Protein AF-A0A9P6LVS7-F1 (afdb_monomer_lite)

Foldseek 3Di:
DDDDDDDDDDDDDDDDDDPDDPDDDDDPDDPDPDDPDPPPPVPDPPPVQQQWFAQCVDDVVLVGQRQFIWGDPDPPDDTHTDGGAPLSHDDGPDSDRDDADQQWDSAFAKFAQLLGDVVNVGDNQFIWGHHGGSGGTHTQGGLDPDVPDPDNLPDGCDRPDSDSDPPPPPLDLPPQQWDPDAQDKDAQCSGPVVNSRDNQFIWHHHDPGDHTGTDDGHPDRPVSVVVVVVVVPD

pLDDT: mean 77.0, std 17.16, range [43.34, 96.81]

Structure (mmCIF, N/CA/C/O backbone):
data_AF-A0A9P6LVS7-F1
#
_entry.id   AF-A0A9P6LVS7-F1
#
loop_
_atom_site.group_PDB
_atom_site.id
_atom_site.type_symbol
_atom_site.label_atom_id
_atom_site.label_alt_id
_atom_site.label_comp_id
_atom_site.label_asym_id
_atom_site.label_entity_id
_atom_site.label_seq_id
_atom_site.pdbx_PDB_ins_code
_atom_site.Cartn_x
_atom_site.Cartn_y
_atom_site.Cartn_z
_atom_site.occupancy
_atom_site.B_iso_or_equiv
_atom_site.auth_seq_id
_atom_site.auth_comp_id
_atom_site.auth_asym_id
_atom_site.auth_atom_id
_atom_site.pdbx_PDB_model_num
ATOM 1 N N . MET A 1 1 ? -26.587 -15.517 58.028 1.00 47.53 1 MET A N 1
ATOM 2 C CA . MET A 1 1 ? -27.033 -16.828 57.509 1.00 47.53 1 MET A CA 1
ATOM 3 C C . MET A 1 1 ? -26.238 -17.103 56.241 1.00 47.53 1 MET A C 1
ATOM 5 O O . MET A 1 1 ? -26.403 -16.372 55.278 1.00 47.53 1 MET A O 1
ATOM 9 N N . LYS A 1 2 ? -25.270 -18.028 56.298 1.00 43.97 2 LYS A N 1
ATOM 10 C CA . LYS A 1 2 ? -24.378 -18.367 55.176 1.00 43.97 2 LYS A CA 1
ATOM 11 C C . LYS A 1 2 ? -25.082 -19.382 54.273 1.00 43.97 2 LYS A C 1
ATOM 13 O O . LYS A 1 2 ? -25.450 -20.447 54.759 1.00 43.97 2 LYS A O 1
ATOM 18 N N . GLN A 1 3 ? -25.258 -19.057 52.997 1.00 50.62 3 GLN A N 1
ATOM 19 C CA . GLN A 1 3 ? -25.630 -20.026 51.963 1.00 50.62 3 GLN A CA 1
ATOM 20 C C . GLN A 1 3 ? -24.351 -20.540 51.279 1.00 50.62 3 GLN A C 1
ATOM 22 O O . GLN A 1 3 ? -23.499 -19.718 50.941 1.00 50.62 3 GLN A O 1
ATOM 27 N N . PRO A 1 4 ? -24.181 -21.860 51.093 1.00 69.06 4 PRO A N 1
ATOM 28 C CA . PRO A 1 4 ? -23.170 -22.425 50.206 1.00 69.06 4 PRO A CA 1
ATOM 29 C C . PRO A 1 4 ? -23.795 -22.819 48.851 1.00 69.06 4 PRO A C 1
ATOM 31 O O . PRO A 1 4 ? -24.966 -22.533 48.627 1.00 69.06 4 PRO A O 1
ATOM 34 N N . VAL A 1 5 ? -23.012 -23.539 48.032 1.00 51.75 5 VAL A N 1
ATOM 35 C CA . VAL A 1 5 ? -23.276 -24.192 46.724 1.00 51.75 5 VAL A CA 1
ATOM 36 C C . VAL A 1 5 ? -23.202 -23.308 45.463 1.00 51.75 5 VAL A C 1
ATOM 38 O O . VAL A 1 5 ? -23.725 -22.206 45.453 1.00 51.75 5 VAL A O 1
ATOM 41 N N . LYS A 1 6 ? -22.574 -23.720 44.346 1.00 48.22 6 LYS A N 1
ATOM 42 C CA . LYS A 1 6 ? -22.167 -25.050 43.834 1.00 48.22 6 LYS A CA 1
ATOM 43 C C . LYS A 1 6 ? -20.977 -24.905 42.867 1.00 48.22 6 LYS A C 1
ATOM 45 O O . LYS A 1 6 ? -21.025 -24.050 41.988 1.00 48.22 6 LYS A O 1
ATOM 50 N N . ASP A 1 7 ? -20.001 -25.804 42.972 1.00 59.22 7 ASP A N 1
ATOM 51 C CA . ASP A 1 7 ? -19.001 -26.066 41.93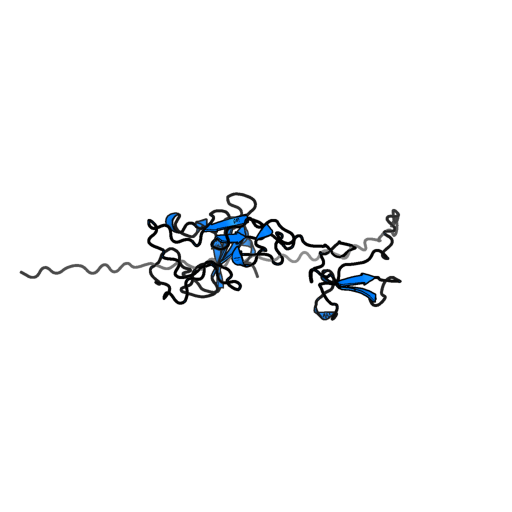3 1.00 59.22 7 ASP A CA 1
ATOM 52 C C . ASP A 1 7 ? -19.646 -26.790 40.741 1.00 59.22 7 ASP A C 1
ATOM 54 O O . ASP A 1 7 ? -20.346 -27.790 40.916 1.00 59.22 7 ASP A O 1
ATOM 58 N N . HIS A 1 8 ? -19.398 -26.299 39.526 1.00 54.53 8 HIS A N 1
ATOM 59 C CA . HIS A 1 8 ? -19.732 -26.980 38.274 1.00 54.53 8 HIS A CA 1
ATOM 60 C C . HIS A 1 8 ? -18.434 -27.422 37.591 1.00 54.53 8 HIS A C 1
ATOM 62 O O . HIS A 1 8 ? -17.801 -26.666 36.857 1.00 54.53 8 HIS A O 1
ATOM 68 N N . ALA A 1 9 ? -18.041 -28.670 37.846 1.00 54.94 9 ALA A N 1
ATOM 69 C CA . ALA A 1 9 ? -17.055 -29.379 37.044 1.00 54.94 9 ALA A CA 1
ATOM 70 C C . ALA A 1 9 ? -17.724 -29.825 35.737 1.00 54.94 9 ALA A C 1
ATOM 72 O O . ALA A 1 9 ? -18.675 -30.606 35.765 1.00 54.94 9 ALA A O 1
ATOM 73 N N . THR A 1 10 ? -17.236 -29.336 34.598 1.00 60.38 10 THR A N 1
ATOM 74 C CA . THR A 1 10 ? -17.645 -29.848 33.284 1.0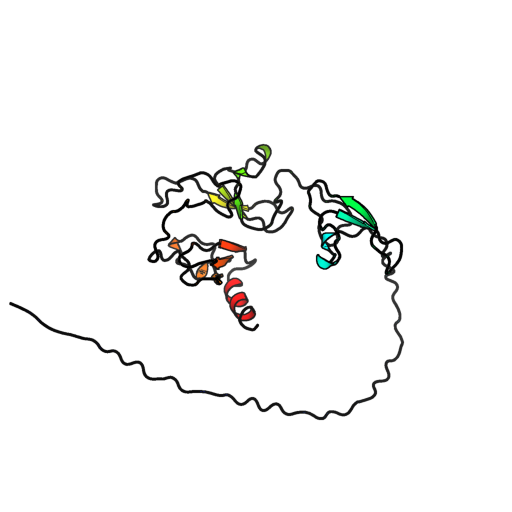0 60.38 10 THR A CA 1
ATOM 75 C C . THR A 1 10 ? -16.487 -30.645 32.704 1.00 60.38 10 THR A C 1
ATOM 77 O O . THR A 1 10 ? -15.453 -30.085 32.348 1.00 60.38 10 THR A O 1
ATOM 80 N N . LEU A 1 11 ? -16.674 -31.967 32.659 1.00 56.84 11 LEU A N 1
ATOM 81 C CA . LEU A 1 11 ? -15.891 -32.890 31.847 1.00 56.84 11 LEU A CA 1
ATOM 82 C C . LEU A 1 11 ? -16.073 -32.535 30.367 1.00 56.84 11 LEU A C 1
ATOM 84 O O . LEU A 1 11 ? -17.211 -32.440 29.912 1.00 56.84 11 LEU A O 1
ATOM 88 N N . TYR A 1 12 ? -14.983 -32.461 29.607 1.00 54.03 12 TYR A N 1
ATOM 89 C CA . TYR A 1 12 ? -15.035 -32.751 28.177 1.00 54.03 12 TYR A CA 1
ATOM 90 C C . TYR A 1 12 ? -14.122 -33.929 27.867 1.00 54.03 12 TYR A C 1
ATOM 92 O O . TYR A 1 12 ? -12.914 -33.900 28.096 1.00 54.03 12 TYR A O 1
ATOM 100 N N . ALA A 1 13 ? -14.793 -34.991 27.429 1.00 46.78 13 ALA A N 1
ATOM 101 C CA . ALA A 1 13 ? -14.244 -36.233 26.936 1.00 46.78 13 ALA A CA 1
ATOM 102 C C . ALA A 1 13 ? -13.545 -36.025 25.587 1.00 46.78 13 ALA A C 1
ATOM 104 O O . ALA A 1 13 ? -13.847 -35.088 24.846 1.00 46.78 13 ALA A O 1
ATOM 105 N N . GLY A 1 14 ? -12.601 -36.925 25.320 1.00 50.66 14 GLY A N 1
ATOM 106 C CA . GLY A 1 14 ? -11.745 -36.926 24.149 1.00 50.66 14 GLY A CA 1
ATOM 107 C C . GLY A 1 14 ? -12.477 -37.032 22.817 1.00 50.66 14 GLY A C 1
ATOM 108 O O . GLY A 1 14 ? -13.615 -37.487 22.716 1.00 50.66 14 GLY A O 1
ATOM 109 N N . VAL A 1 15 ? -11.744 -36.637 21.785 1.00 52.53 15 VAL A N 1
ATOM 110 C CA . VAL A 1 15 ? -12.013 -37.011 20.404 1.00 52.53 15 VAL A CA 1
ATOM 111 C C . VAL A 1 15 ? -10.809 -37.796 19.915 1.00 52.53 15 VAL A C 1
ATOM 113 O O . VAL A 1 15 ? -9.666 -37.351 20.016 1.00 52.53 15 VAL A O 1
ATOM 116 N N . GLU A 1 16 ? -11.110 -39.019 19.507 1.00 48.66 16 GLU A N 1
ATOM 117 C CA . GLU A 1 16 ? -10.185 -40.044 19.065 1.00 48.66 16 GLU A CA 1
ATOM 118 C C . GLU A 1 16 ? -9.620 -39.731 17.677 1.00 48.66 16 GLU A C 1
ATOM 120 O O . GLU A 1 16 ? -10.281 -39.150 16.812 1.00 48.66 16 GLU A O 1
ATOM 125 N N . ASP A 1 17 ? -8.376 -40.171 17.509 1.00 51.78 17 ASP A N 1
ATOM 126 C CA . ASP A 1 17 ? -7.646 -40.362 16.265 1.00 51.78 17 ASP A CA 1
ATOM 127 C C . ASP A 1 17 ? -8.511 -40.942 15.134 1.00 51.78 17 ASP A C 1
ATOM 129 O O . ASP A 1 17 ? -8.998 -42.071 15.206 1.00 51.78 17 ASP A O 1
ATOM 133 N N . LEU A 1 18 ? -8.584 -40.219 14.017 1.00 53.94 18 LEU A N 1
ATOM 134 C CA . LEU A 1 18 ? -8.891 -40.795 12.709 1.00 53.94 18 LEU A CA 1
ATOM 135 C C . LEU A 1 18 ? -7.707 -40.546 11.775 1.00 53.94 18 LEU A C 1
ATOM 137 O O . LEU A 1 18 ? -7.709 -39.661 10.919 1.00 53.94 18 LEU A O 1
ATOM 141 N N . ALA A 1 19 ? -6.683 -41.380 11.953 1.00 48.81 19 ALA A N 1
ATOM 142 C CA . ALA A 1 19 ? -5.614 -41.598 10.992 1.00 48.81 19 ALA A CA 1
ATOM 143 C C . ALA A 1 19 ? -6.191 -42.246 9.718 1.00 48.81 19 ALA A C 1
ATOM 145 O O . ALA A 1 19 ? -6.262 -43.471 9.584 1.00 48.81 19 ALA A O 1
ATOM 146 N N . SER A 1 20 ? -6.623 -41.411 8.772 1.00 55.62 20 SER A N 1
ATOM 147 C CA . SER A 1 20 ? -7.039 -41.853 7.442 1.00 55.62 20 SER A CA 1
ATOM 148 C C . SER A 1 20 ? -5.806 -42.203 6.604 1.00 55.62 20 SER A C 1
ATOM 150 O O . SER A 1 20 ? -5.103 -41.340 6.079 1.00 55.62 20 SER A O 1
ATOM 152 N N . HIS A 1 21 ? -5.531 -43.504 6.510 1.00 48.56 21 HIS A N 1
ATOM 153 C CA . HIS A 1 21 ? -4.549 -44.094 5.607 1.00 48.56 21 HIS A CA 1
ATOM 154 C C . HIS A 1 21 ? -4.987 -43.909 4.144 1.00 48.56 21 HIS A C 1
ATOM 156 O O . HIS A 1 21 ? -5.682 -44.759 3.581 1.00 48.56 21 HIS A O 1
ATOM 162 N N . HIS A 1 22 ? -4.522 -42.847 3.485 1.00 50.44 22 HIS A N 1
ATOM 163 C CA . HIS A 1 22 ? -4.523 -42.803 2.024 1.00 50.44 22 HIS A CA 1
ATOM 164 C C . HIS A 1 22 ? -3.357 -43.633 1.481 1.00 50.44 22 HIS A C 1
ATOM 166 O O . HIS A 1 22 ? -2.201 -43.222 1.415 1.00 50.44 22 HIS A O 1
ATOM 172 N N . ARG A 1 23 ? -3.711 -44.863 1.113 1.00 50.19 23 ARG A N 1
ATOM 173 C CA . ARG A 1 23 ? -2.905 -45.841 0.389 1.00 50.19 23 ARG A CA 1
ATOM 174 C C . ARG A 1 23 ? -2.583 -45.285 -1.006 1.00 50.19 23 ARG A C 1
ATOM 176 O O . ARG A 1 23 ? -3.403 -45.382 -1.913 1.00 50.19 23 ARG A O 1
ATOM 183 N N . PHE A 1 24 ? -1.401 -44.693 -1.165 1.00 45.00 24 PHE A N 1
ATOM 184 C CA . PHE A 1 24 ? -0.851 -44.298 -2.464 1.00 45.00 24 PHE A CA 1
ATOM 185 C C . PHE A 1 24 ? -0.546 -45.568 -3.275 1.00 45.00 24 PHE A C 1
ATOM 187 O O . PHE A 1 24 ? 0.422 -46.281 -3.000 1.00 45.00 24 PHE A O 1
ATOM 194 N N . GLN A 1 25 ? -1.409 -45.893 -4.238 1.00 62.28 25 GLN A N 1
ATOM 195 C CA . GLN A 1 25 ? -1.113 -46.904 -5.248 1.00 62.28 25 GLN A CA 1
ATOM 196 C C . GLN A 1 25 ? -0.091 -46.303 -6.215 1.00 62.28 25 GLN A C 1
ATOM 198 O O . GLN A 1 25 ? -0.376 -45.323 -6.900 1.00 62.28 25 GLN A O 1
ATOM 203 N N . ARG A 1 26 ? 1.119 -46.869 -6.236 1.00 47.03 26 ARG A N 1
ATOM 204 C CA . ARG A 1 26 ? 2.096 -46.600 -7.291 1.00 47.03 26 ARG A CA 1
ATOM 205 C C . ARG A 1 26 ? 1.599 -47.320 -8.537 1.00 47.03 26 ARG A C 1
ATOM 207 O O . ARG A 1 26 ? 1.611 -48.546 -8.582 1.00 47.03 26 ARG A O 1
ATOM 214 N N . HIS A 1 27 ? 1.110 -46.562 -9.508 1.00 51.72 27 HIS A N 1
ATOM 215 C CA . HIS A 1 27 ? 0.992 -47.061 -10.867 1.00 51.72 27 HIS A CA 1
ATOM 216 C C . HIS A 1 27 ? 2.385 -46.996 -11.491 1.00 51.72 27 HIS A C 1
ATOM 218 O O . HIS A 1 27 ? 2.847 -45.925 -11.876 1.00 51.72 27 HIS A O 1
ATOM 224 N N . ASP A 1 28 ? 3.053 -48.147 -11.556 1.00 55.44 28 ASP A N 1
ATOM 225 C CA . ASP A 1 28 ? 4.180 -48.380 -12.456 1.00 55.44 28 ASP A CA 1
ATOM 226 C C . ASP A 1 28 ? 3.645 -48.347 -13.900 1.00 55.44 28 ASP A C 1
ATOM 228 O O . ASP A 1 28 ? 3.280 -49.366 -14.487 1.00 55.44 28 ASP A O 1
ATOM 232 N N . GLY A 1 29 ? 3.498 -47.133 -14.433 1.00 45.97 29 GLY A N 1
ATOM 233 C CA . GLY A 1 29 ? 3.182 -46.856 -15.829 1.00 45.97 29 GLY A CA 1
ATOM 234 C C . GLY A 1 29 ? 4.471 -46.740 -16.635 1.00 45.97 29 GLY A C 1
ATOM 235 O O . GLY A 1 29 ? 5.334 -45.923 -16.328 1.00 45.97 29 GLY A O 1
ATOM 236 N N . GLN A 1 30 ? 4.599 -47.602 -17.639 1.00 51.47 30 GLN A N 1
ATOM 237 C CA . GLN A 1 30 ? 5.708 -47.682 -18.588 1.00 51.47 30 GLN A CA 1
ATOM 238 C C . GLN A 1 30 ? 6.100 -46.320 -19.199 1.00 51.47 30 GLN A C 1
ATOM 240 O O . GLN A 1 30 ? 5.225 -45.498 -19.463 1.00 51.47 30 GLN A O 1
ATOM 245 N N . PRO A 1 31 ? 7.387 -46.114 -19.542 1.00 49.47 31 PRO A N 1
ATOM 246 C CA . PRO A 1 31 ? 7.803 -44.989 -20.366 1.00 49.47 31 PRO A CA 1
ATOM 247 C C . PRO A 1 31 ? 7.339 -45.227 -21.810 1.00 49.47 31 PRO A C 1
ATOM 249 O O . PRO A 1 31 ? 8.029 -45.875 -22.603 1.00 49.47 31 PRO A O 1
ATOM 252 N N . GLU A 1 32 ? 6.154 -44.728 -22.163 1.00 52.12 32 GLU A N 1
ATOM 253 C CA . GLU A 1 32 ? 5.816 -44.508 -23.565 1.00 52.12 32 GLU A CA 1
ATOM 254 C C . GLU A 1 32 ? 6.752 -43.430 -24.106 1.00 52.12 32 GLU A C 1
ATOM 256 O O . GLU A 1 32 ? 6.714 -42.266 -23.713 1.00 52.12 32 GLU A O 1
ATOM 261 N N . LYS A 1 33 ? 7.635 -43.855 -25.009 1.00 56.00 33 LYS A N 1
ATOM 262 C CA . LYS A 1 33 ? 8.407 -42.976 -25.878 1.00 56.00 33 LYS A CA 1
ATOM 263 C C . LYS A 1 33 ? 7.425 -42.246 -26.792 1.00 56.00 33 LYS A C 1
ATOM 265 O O . LYS A 1 33 ? 7.153 -42.703 -27.900 1.00 56.00 33 LYS A O 1
ATOM 270 N N . GLN A 1 34 ? 6.875 -41.137 -26.314 1.00 52.62 34 GLN A N 1
ATOM 271 C CA . GLN A 1 34 ? 6.234 -40.161 -27.178 1.00 52.62 34 GLN A CA 1
ATOM 272 C C . GLN A 1 34 ? 7.338 -39.502 -27.999 1.00 52.62 34 GLN A C 1
ATOM 274 O O . GLN A 1 34 ? 8.186 -38.780 -27.479 1.00 52.62 34 GLN A O 1
ATOM 279 N N . ALA A 1 35 ? 7.363 -39.834 -29.287 1.00 57.25 35 ALA A N 1
ATOM 280 C CA . ALA A 1 35 ? 8.080 -39.059 -30.277 1.00 57.25 35 ALA A CA 1
ATOM 281 C C . ALA A 1 35 ? 7.458 -37.658 -30.284 1.00 57.25 35 ALA A C 1
ATOM 283 O O . ALA A 1 35 ? 6.316 -37.488 -30.712 1.00 57.25 35 ALA A O 1
ATOM 284 N N . PHE A 1 36 ? 8.185 -36.682 -29.745 1.00 47.06 36 PHE A N 1
ATOM 285 C CA . PHE A 1 36 ? 7.889 -35.278 -29.974 1.00 47.06 36 PHE A CA 1
ATOM 286 C C . PHE A 1 36 ? 8.081 -35.027 -31.470 1.00 47.06 36 PHE A C 1
ATOM 288 O O . PHE A 1 36 ? 9.190 -35.121 -31.988 1.00 47.06 36 PHE A O 1
ATOM 295 N N . ASN A 1 37 ? 6.971 -34.803 -32.170 1.00 50.12 37 ASN A N 1
ATOM 296 C CA . ASN A 1 37 ? 6.995 -34.210 -33.496 1.00 50.12 37 ASN A CA 1
ATOM 297 C C . ASN A 1 37 ? 7.393 -32.746 -33.311 1.00 50.12 37 ASN A C 1
ATOM 299 O O . ASN A 1 37 ? 6.592 -31.946 -32.831 1.00 50.12 37 ASN A O 1
ATOM 303 N N . GLU A 1 38 ? 8.625 -32.426 -33.689 1.00 56.81 38 GLU A N 1
ATOM 304 C CA . GLU A 1 38 ? 9.121 -31.071 -33.917 1.00 56.81 38 GLU A CA 1
ATOM 305 C C . GLU A 1 38 ? 8.404 -30.494 -35.147 1.00 56.81 38 GLU A C 1
ATOM 307 O O . GLU A 1 38 ? 8.926 -30.489 -36.254 1.00 56.81 38 GLU A O 1
ATOM 312 N N . ASN A 1 39 ? 7.154 -30.081 -34.963 1.00 55.06 39 ASN A N 1
ATOM 313 C CA . ASN A 1 39 ? 6.472 -29.147 -35.851 1.00 55.06 39 ASN A CA 1
ATOM 314 C C . ASN A 1 39 ? 6.016 -27.976 -34.975 1.00 55.06 39 ASN A C 1
ATOM 316 O O . ASN A 1 39 ? 4.821 -27.760 -34.780 1.00 55.06 39 ASN A O 1
ATOM 320 N N . GLU A 1 40 ? 6.982 -27.274 -34.382 1.00 58.72 40 GLU A N 1
ATOM 321 C CA . GLU A 1 40 ? 6.770 -25.895 -33.956 1.00 58.72 40 GLU A CA 1
ATOM 322 C C . GLU A 1 40 ? 6.702 -25.059 -35.235 1.00 58.72 40 GLU A C 1
ATOM 324 O O . GLU A 1 40 ? 7.707 -24.602 -35.778 1.00 58.72 40 GLU A O 1
ATOM 329 N N . GLU A 1 41 ? 5.488 -24.932 -35.768 1.00 60.31 41 GLU A N 1
ATOM 330 C CA . GLU A 1 41 ? 5.119 -23.758 -36.548 1.00 60.31 41 GLU A CA 1
ATOM 331 C C . GLU A 1 41 ? 5.148 -22.587 -35.560 1.00 60.31 41 GLU A C 1
ATOM 333 O O . GLU A 1 41 ? 4.179 -22.283 -34.868 1.00 60.31 41 GLU A O 1
ATOM 338 N N . ASP A 1 42 ? 6.354 -22.044 -35.416 1.00 56.84 42 ASP A N 1
ATOM 339 C CA . ASP A 1 42 ? 6.682 -20.793 -34.756 1.00 56.84 42 ASP A CA 1
ATOM 340 C C . ASP A 1 42 ? 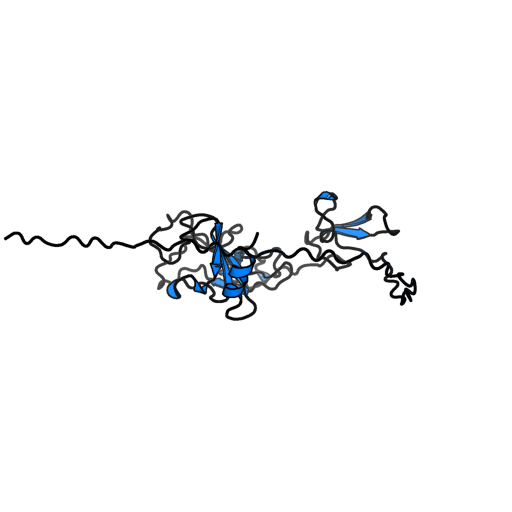5.917 -19.672 -35.474 1.00 56.84 42 ASP A C 1
ATOM 342 O O . ASP A 1 42 ? 6.394 -19.049 -36.427 1.00 56.84 42 ASP A O 1
ATOM 346 N N . ASP A 1 43 ? 4.660 -19.487 -35.070 1.00 53.56 43 ASP A N 1
ATOM 347 C CA . ASP A 1 43 ? 3.809 -18.364 -35.444 1.00 53.56 43 ASP A CA 1
ATOM 348 C C . ASP A 1 43 ? 4.345 -17.088 -34.778 1.00 53.56 43 ASP A C 1
ATOM 350 O O . ASP A 1 43 ? 3.719 -16.510 -33.892 1.00 53.56 43 ASP A O 1
ATOM 354 N N . GLY A 1 44 ? 5.530 -16.651 -35.210 1.00 54.00 44 GLY A N 1
ATOM 355 C CA . GLY A 1 44 ? 5.749 -15.310 -35.743 1.00 54.00 44 GLY A CA 1
ATOM 356 C C . GLY A 1 44 ? 5.252 -14.132 -34.914 1.00 54.00 44 GLY A C 1
ATOM 357 O O . GLY A 1 44 ? 4.947 -13.089 -35.490 1.00 54.00 44 GLY A O 1
ATOM 358 N N . ASN A 1 45 ? 5.199 -14.246 -33.591 1.00 51.88 45 ASN A N 1
ATOM 359 C CA . ASN A 1 45 ? 5.111 -13.095 -32.713 1.00 51.88 45 ASN A CA 1
ATOM 360 C C . ASN A 1 45 ? 6.535 -12.789 -32.263 1.00 51.88 45 ASN A C 1
ATOM 362 O O . ASN A 1 45 ? 6.906 -13.001 -31.113 1.00 51.88 45 ASN A O 1
ATOM 366 N N . ASN A 1 46 ? 7.333 -12.344 -33.238 1.00 49.25 46 ASN A N 1
ATOM 367 C CA . ASN A 1 46 ? 8.634 -11.726 -33.039 1.00 49.25 46 ASN A CA 1
ATOM 368 C C . ASN A 1 46 ? 8.379 -10.410 -32.287 1.00 49.25 46 ASN A C 1
ATOM 370 O O . ASN A 1 46 ? 8.297 -9.337 -32.886 1.00 49.25 46 ASN A O 1
ATOM 374 N N . VAL A 1 47 ? 8.070 -10.535 -30.995 1.00 54.25 47 VAL A N 1
ATOM 375 C CA . VAL A 1 47 ? 8.105 -9.435 -30.046 1.00 54.25 47 VAL A CA 1
ATOM 376 C C . VAL A 1 47 ? 9.567 -9.040 -30.048 1.00 54.25 47 VAL A C 1
ATOM 378 O O . VAL A 1 47 ? 10.423 -9.831 -29.675 1.00 54.25 47 VAL A O 1
ATOM 381 N N . ASP A 1 48 ? 9.850 -7.882 -30.626 1.00 63.41 48 ASP A N 1
ATOM 382 C CA . ASP A 1 48 ? 11.178 -7.294 -30.618 1.00 63.41 48 ASP A CA 1
ATOM 383 C C . ASP A 1 48 ? 11.536 -7.118 -29.129 1.00 63.41 48 ASP A C 1
ATOM 385 O O . ASP A 1 48 ? 11.072 -6.179 -28.484 1.00 63.41 48 ASP A O 1
ATOM 389 N N . ASP A 1 49 ? 12.279 -8.069 -28.546 1.00 66.62 49 ASP A N 1
ATOM 390 C CA . ASP A 1 49 ? 12.669 -8.124 -27.118 1.00 66.62 49 ASP A CA 1
ATOM 391 C C . ASP A 1 49 ? 13.607 -6.959 -26.715 1.00 66.62 49 ASP A C 1
ATOM 393 O O . ASP A 1 49 ? 14.219 -6.949 -25.647 1.00 66.62 49 ASP A O 1
ATOM 397 N N . THR A 1 50 ? 13.711 -5.952 -27.581 1.00 80.75 50 THR A N 1
ATOM 398 C CA . THR A 1 50 ? 14.455 -4.708 -27.412 1.00 80.75 50 THR A CA 1
ATOM 399 C C . THR A 1 50 ? 13.604 -3.590 -26.809 1.00 80.75 50 THR A C 1
ATOM 401 O O . THR A 1 50 ? 14.096 -2.474 -26.628 1.00 80.75 50 THR A O 1
ATOM 404 N N . ASP A 1 51 ? 12.330 -3.845 -26.491 1.00 90.31 51 ASP A N 1
ATOM 405 C CA . ASP A 1 51 ? 11.516 -2.870 -25.774 1.00 90.31 51 ASP A CA 1
ATOM 406 C C . ASP A 1 51 ? 12.097 -2.620 -24.369 1.00 90.31 51 ASP A C 1
ATOM 408 O O . ASP A 1 51 ? 12.424 -3.567 -23.646 1.00 90.31 51 ASP A O 1
ATOM 412 N N . PRO A 1 52 ? 12.202 -1.350 -23.929 1.00 94.12 52 PRO A N 1
ATOM 413 C CA . PRO A 1 52 ? 12.708 -1.045 -22.603 1.00 94.12 52 PRO A CA 1
ATOM 414 C C . PRO A 1 52 ? 11.892 -1.746 -21.520 1.00 94.12 52 PRO A C 1
ATOM 416 O O . PRO A 1 52 ? 10.664 -1.685 -21.509 1.00 94.12 52 PRO A O 1
ATOM 419 N N . ILE A 1 53 ? 12.576 -2.359 -20.563 1.00 94.19 53 ILE A N 1
ATOM 420 C CA . ILE A 1 53 ? 11.959 -3.096 -19.470 1.00 94.19 53 ILE A CA 1
ATOM 421 C C . ILE A 1 53 ? 12.127 -2.371 -18.152 1.00 94.19 53 ILE A C 1
ATOM 423 O O . ILE A 1 53 ? 13.145 -1.753 -17.832 1.00 94.19 53 ILE A O 1
ATOM 427 N N . CYS A 1 54 ? 11.084 -2.474 -17.350 1.00 95.06 54 CYS A N 1
ATOM 428 C CA . CYS A 1 54 ? 11.084 -1.905 -16.032 1.00 95.06 54 CYS A CA 1
ATOM 429 C C . CYS A 1 54 ? 11.962 -2.700 -15.059 1.00 95.06 54 CYS A C 1
ATOM 431 O O . CYS A 1 54 ? 11.836 -3.916 -14.945 1.00 95.06 54 CYS A O 1
ATOM 433 N N . GLY A 1 55 ? 12.761 -2.003 -14.258 1.00 94.56 55 GLY A N 1
ATOM 434 C CA . GLY A 1 55 ? 13.656 -2.572 -13.259 1.00 94.56 55 GLY A CA 1
ATOM 435 C C . GLY A 1 55 ? 12.958 -3.430 -12.205 1.00 94.56 55 GLY A C 1
ATOM 436 O O . GLY A 1 55 ? 13.560 -4.353 -11.666 1.00 94.56 55 GLY A O 1
ATOM 437 N N . SER A 1 56 ? 11.677 -3.170 -11.926 1.00 92.50 56 SER A N 1
ATOM 438 C CA . SER A 1 56 ? 10.872 -3.975 -10.996 1.00 92.50 56 SER A CA 1
ATOM 439 C C . SER A 1 56 ? 10.522 -5.371 -11.524 1.00 92.50 56 SER A C 1
ATOM 441 O O . SER A 1 56 ? 9.968 -6.175 -10.775 1.00 92.50 56 SER A O 1
ATOM 443 N N . THR A 1 57 ? 10.838 -5.673 -12.789 1.00 91.69 57 THR A N 1
ATOM 444 C CA . THR A 1 57 ? 10.734 -7.027 -13.358 1.00 91.69 57 THR A CA 1
ATOM 445 C C . THR A 1 57 ? 11.892 -7.931 -12.946 1.00 91.69 57 THR A C 1
ATOM 447 O O . THR A 1 57 ? 11.721 -9.149 -12.919 1.00 91.69 57 THR A O 1
ATOM 450 N N . PHE A 1 58 ? 13.048 -7.361 -12.599 1.00 91.19 58 PHE A N 1
ATOM 451 C CA . PHE A 1 58 ? 14.207 -8.145 -12.192 1.00 91.19 58 PHE A CA 1
ATOM 452 C C . PHE A 1 58 ? 14.074 -8.637 -10.754 1.00 91.19 58 PHE A C 1
ATOM 454 O O . PHE A 1 58 ? 13.539 -7.954 -9.876 1.00 91.19 58 PHE A O 1
ATOM 461 N N . ASP A 1 59 ? 14.637 -9.816 -10.495 1.00 89.25 59 ASP A N 1
ATOM 462 C CA . ASP A 1 59 ? 14.822 -10.300 -9.134 1.00 89.25 59 ASP A CA 1
ATOM 463 C C . ASP A 1 59 ? 15.781 -9.362 -8.378 1.00 89.25 59 ASP A C 1
ATOM 465 O O . ASP A 1 59 ? 16.815 -8.936 -8.901 1.00 89.25 59 ASP A O 1
ATOM 469 N N . MET A 1 60 ? 15.463 -9.040 -7.120 1.00 81.56 60 MET A N 1
ATOM 470 C CA . MET A 1 60 ? 16.290 -8.155 -6.290 1.00 81.56 60 MET A CA 1
ATOM 471 C C . MET A 1 60 ? 17.731 -8.662 -6.107 1.00 81.56 60 MET A C 1
ATOM 473 O O . MET A 1 60 ? 18.627 -7.873 -5.803 1.00 81.56 60 MET A O 1
ATOM 477 N N . THR A 1 61 ? 17.972 -9.964 -6.275 1.00 88.81 61 THR A N 1
ATOM 478 C CA . THR A 1 61 ? 19.307 -10.571 -6.198 1.00 88.81 61 THR A CA 1
ATOM 479 C C . THR A 1 61 ? 20.206 -10.216 -7.382 1.00 88.81 61 THR A C 1
ATOM 481 O O . THR A 1 61 ? 21.426 -10.283 -7.240 1.00 88.81 61 THR A O 1
ATOM 484 N N . CYS A 1 62 ? 19.639 -9.765 -8.505 1.00 89.81 62 CYS A N 1
ATOM 485 C CA . CYS A 1 62 ? 20.389 -9.329 -9.683 1.00 89.81 62 CYS A CA 1
ATOM 486 C C . CYS A 1 62 ? 21.066 -7.958 -9.493 1.00 89.81 62 CYS A C 1
ATOM 488 O O . CYS A 1 62 ? 21.904 -7.572 -10.298 1.00 89.81 62 CYS A O 1
ATOM 490 N N . GLY A 1 63 ? 20.731 -7.205 -8.436 1.00 92.50 63 GLY A N 1
ATOM 491 C CA . GLY A 1 63 ? 21.360 -5.912 -8.133 1.00 92.50 63 GLY A CA 1
ATOM 492 C C . GLY A 1 63 ? 20.890 -4.740 -9.004 1.00 92.50 63 GLY A C 1
ATOM 493 O O . GLY A 1 63 ? 21.392 -3.625 -8.848 1.00 92.50 63 GLY A O 1
ATOM 494 N N . HIS A 1 64 ? 19.909 -4.961 -9.882 1.00 93.62 64 HIS A N 1
ATOM 495 C CA . HIS A 1 64 ? 19.258 -3.896 -10.637 1.00 93.62 64 HIS A CA 1
ATOM 496 C C . HIS A 1 64 ? 18.375 -3.034 -9.729 1.00 93.62 64 HIS A C 1
ATOM 498 O O . HIS A 1 64 ? 17.849 -3.475 -8.704 1.00 93.62 64 HIS A O 1
ATOM 504 N N . VAL A 1 65 ? 18.219 -1.766 -10.102 1.00 94.50 65 VAL A N 1
ATOM 505 C CA . VAL A 1 65 ? 17.423 -0.810 -9.332 1.00 94.50 65 VAL A CA 1
ATOM 506 C C . VAL A 1 65 ? 15.967 -0.905 -9.781 1.00 94.50 65 VAL A C 1
ATOM 508 O O . VAL A 1 65 ? 15.665 -0.660 -10.945 1.00 94.50 65 VAL A O 1
ATOM 511 N N . GLY A 1 66 ? 15.063 -1.258 -8.865 1.00 91.56 66 GLY A N 1
ATOM 512 C CA . GLY A 1 66 ? 13.655 -1.516 -9.192 1.00 91.56 66 GLY A CA 1
ATOM 513 C C . GLY A 1 66 ? 12.873 -0.311 -9.736 1.00 91.56 66 GLY A C 1
ATOM 514 O O . GLY A 1 66 ? 11.796 -0.482 -10.297 1.00 91.56 66 GLY A O 1
ATOM 515 N N . ASP A 1 67 ? 13.401 0.904 -9.587 1.00 93.75 67 ASP A N 1
ATOM 516 C CA . ASP A 1 67 ? 12.784 2.167 -9.997 1.00 93.75 67 ASP A CA 1
ATOM 517 C C . ASP A 1 67 ? 13.380 2.761 -11.282 1.00 93.75 67 ASP A C 1
ATOM 519 O O . ASP A 1 67 ? 13.306 3.969 -11.506 1.00 93.75 67 ASP A O 1
ATOM 523 N N . ALA A 1 68 ? 13.986 1.932 -12.125 1.00 96.38 68 ALA A N 1
ATOM 524 C CA . ALA A 1 68 ? 14.652 2.365 -13.344 1.00 96.38 68 ALA A CA 1
ATOM 525 C C . ALA A 1 68 ? 14.135 1.641 -14.589 1.00 96.38 68 ALA A C 1
ATOM 527 O O . ALA A 1 68 ? 13.530 0.582 -14.483 1.00 96.38 68 ALA A O 1
ATOM 528 N N . ILE A 1 69 ? 14.387 2.211 -15.764 1.00 96.62 69 ILE A N 1
ATOM 529 C CA . ILE A 1 69 ? 14.139 1.587 -17.065 1.00 96.62 69 ILE A CA 1
ATOM 530 C C . ILE A 1 69 ? 15.469 1.072 -17.611 1.00 96.62 69 ILE A C 1
ATOM 532 O O . ILE A 1 69 ? 16.478 1.784 -17.576 1.00 96.62 69 ILE A O 1
ATOM 536 N N . PHE A 1 70 ? 15.460 -0.152 -18.122 1.00 96.31 70 PHE A N 1
ATOM 537 C CA . PHE A 1 70 ? 16.610 -0.837 -18.698 1.00 96.31 70 PHE A CA 1
ATOM 538 C C . PHE A 1 70 ? 16.336 -1.219 -20.151 1.00 96.31 70 PHE A C 1
ATOM 540 O O . PHE A 1 70 ? 15.182 -1.379 -20.535 1.00 96.31 70 PHE A O 1
ATOM 547 N N . ASN A 1 71 ? 17.392 -1.373 -20.945 1.00 95.44 71 ASN A N 1
ATOM 548 C CA . ASN A 1 71 ? 17.335 -1.931 -22.293 1.00 95.44 71 ASN A CA 1
ATOM 549 C C . ASN A 1 71 ? 18.163 -3.210 -22.368 1.00 95.44 71 ASN A C 1
ATOM 551 O O . ASN A 1 71 ? 19.233 -3.258 -21.758 1.00 95.44 71 ASN A O 1
ATOM 555 N N . CYS A 1 72 ? 17.734 -4.174 -23.174 1.00 92.06 72 CYS A N 1
ATOM 556 C CA . CYS A 1 72 ? 18.590 -5.274 -23.615 1.00 92.06 72 CYS A CA 1
ATOM 557 C C . CYS A 1 72 ? 18.926 -5.028 -25.091 1.00 92.06 72 CYS A C 1
ATOM 559 O O . CYS A 1 72 ? 18.018 -4.783 -25.884 1.00 92.06 72 CYS A O 1
ATOM 561 N N . GLU A 1 73 ? 20.212 -4.989 -25.454 1.00 91.00 73 GLU A N 1
ATOM 562 C CA . GLU A 1 73 ? 20.603 -4.841 -26.866 1.00 91.00 73 GLU A CA 1
ATOM 563 C C . GLU A 1 73 ? 20.418 -6.168 -27.612 1.00 91.00 73 GLU A C 1
ATOM 565 O O . GLU A 1 73 ? 19.876 -6.174 -28.718 1.00 91.00 73 GLU A O 1
ATOM 570 N N . GLU A 1 74 ? 20.775 -7.286 -26.972 1.00 87.50 74 GLU A N 1
ATOM 571 C CA . GLU A 1 74 ? 20.520 -8.644 -27.453 1.00 87.50 74 GLU A CA 1
ATOM 572 C C . GLU A 1 74 ? 19.931 -9.544 -26.345 1.00 87.50 74 GLU A C 1
ATOM 574 O O . GLU A 1 74 ? 19.972 -9.229 -25.151 1.00 87.50 74 GLU A O 1
ATOM 579 N N . VAL A 1 75 ? 19.364 -10.686 -26.748 1.00 83.00 75 VAL A N 1
ATOM 580 C CA . VAL A 1 75 ? 18.896 -11.725 -25.816 1.00 83.00 75 VAL A CA 1
ATOM 581 C C . VAL A 1 75 ? 20.092 -12.255 -25.013 1.00 83.00 75 VAL A C 1
ATOM 583 O O . VAL A 1 75 ? 21.166 -12.465 -25.568 1.00 83.00 75 VAL A O 1
ATOM 586 N N . ASP A 1 76 ? 19.896 -12.485 -23.712 1.00 84.00 76 ASP A N 1
ATOM 587 C CA . ASP A 1 76 ? 20.914 -12.948 -22.751 1.00 84.00 76 ASP A CA 1
ATOM 588 C C . ASP A 1 76 ? 22.048 -11.949 -22.418 1.00 84.00 76 ASP A C 1
ATOM 590 O O . ASP A 1 76 ? 22.996 -12.311 -21.712 1.00 84.00 76 ASP A O 1
ATOM 594 N N . GLU A 1 77 ? 21.959 -10.688 -22.851 1.00 91.00 77 GLU A N 1
ATOM 595 C CA . GLU A 1 77 ? 22.902 -9.641 -22.434 1.00 91.00 77 GLU A CA 1
ATOM 596 C C . GLU A 1 77 ? 22.541 -8.973 -21.097 1.00 91.00 77 GLU A C 1
ATOM 598 O O . GLU A 1 77 ? 21.404 -9.015 -20.624 1.00 91.00 77 GLU A O 1
ATOM 603 N N . GLU A 1 78 ? 23.540 -8.343 -20.461 1.00 93.12 78 GLU A N 1
ATOM 604 C CA . GLU A 1 78 ? 23.337 -7.599 -19.216 1.00 93.12 78 GLU A CA 1
ATOM 605 C C . GLU A 1 78 ? 22.509 -6.326 -19.487 1.00 93.12 78 GLU A C 1
ATOM 607 O O . GLU A 1 78 ? 22.933 -5.485 -20.286 1.00 93.12 78 GLU A O 1
ATOM 612 N N . PRO A 1 79 ? 21.359 -6.131 -18.812 1.00 95.12 79 PRO A N 1
ATOM 613 C CA . PRO A 1 79 ? 20.501 -4.980 -19.057 1.00 95.12 79 PRO A CA 1
ATOM 614 C C . PRO A 1 79 ? 21.214 -3.652 -18.786 1.00 95.12 79 PRO A C 1
ATOM 616 O O . PRO A 1 79 ? 21.744 -3.409 -17.696 1.00 95.12 79 PRO A O 1
ATOM 619 N N . VAL A 1 80 ? 21.157 -2.736 -19.751 1.00 96.19 80 VAL A N 1
ATOM 620 C CA . VAL A 1 80 ? 21.768 -1.408 -19.652 1.00 96.19 80 VAL A CA 1
ATOM 621 C C . VAL A 1 80 ? 20.762 -0.416 -19.080 1.00 96.19 80 VAL A C 1
ATOM 623 O O . VAL A 1 80 ? 19.664 -0.244 -19.604 1.00 96.19 80 VAL A O 1
ATOM 626 N N . LEU A 1 81 ? 21.140 0.276 -18.003 1.00 96.62 81 LEU A N 1
ATOM 627 C CA . LEU A 1 81 ? 20.328 1.333 -17.394 1.00 96.62 81 LEU A CA 1
ATOM 628 C C . LEU A 1 81 ? 20.118 2.498 -18.378 1.00 96.62 81 LEU A C 1
ATOM 630 O O . LEU A 1 81 ? 21.077 3.191 -18.717 1.00 96.62 81 LEU A O 1
ATOM 634 N N . ILE A 1 82 ? 18.866 2.765 -18.759 1.00 96.81 82 ILE A N 1
ATOM 635 C CA . ILE A 1 82 ? 18.489 3.911 -19.600 1.00 96.81 82 ILE A CA 1
ATOM 636 C C . ILE A 1 82 ? 18.249 5.147 -18.730 1.00 96.81 82 ILE A C 1
ATOM 638 O O . ILE A 1 82 ? 18.887 6.185 -18.905 1.00 96.81 82 ILE A O 1
ATOM 642 N N . GLU A 1 83 ? 17.316 5.048 -17.782 1.00 96.62 83 GLU A N 1
ATOM 643 C CA . GLU A 1 83 ? 16.923 6.157 -16.914 1.00 96.62 83 GLU A CA 1
ATOM 644 C C . GLU A 1 83 ? 16.439 5.673 -15.545 1.00 96.62 83 GLU A C 1
ATOM 646 O O . GLU A 1 83 ? 15.937 4.562 -15.399 1.00 96.62 83 GLU A O 1
ATOM 651 N N . ARG A 1 84 ? 16.570 6.528 -14.526 1.00 96.44 84 ARG A N 1
ATOM 652 C CA . ARG A 1 84 ? 15.922 6.331 -13.222 1.00 96.44 84 ARG A CA 1
ATOM 653 C C . ARG A 1 84 ? 14.633 7.132 -13.168 1.00 96.44 84 ARG A C 1
ATOM 655 O O . ARG A 1 84 ? 14.631 8.315 -13.512 1.00 96.44 84 ARG A O 1
ATOM 662 N N . CYS A 1 85 ? 13.567 6.523 -12.670 1.00 94.31 85 CYS A N 1
ATOM 663 C CA . CYS A 1 85 ? 12.271 7.170 -12.621 1.00 94.31 85 CYS A CA 1
ATOM 664 C C . CYS A 1 85 ? 12.230 8.252 -11.538 1.00 94.31 85 CYS A C 1
ATOM 666 O O . CYS A 1 85 ? 12.485 7.960 -10.371 1.00 94.31 85 CYS A O 1
ATOM 668 N N . PRO A 1 86 ? 11.843 9.502 -11.868 1.00 90.62 86 PRO A N 1
ATOM 669 C CA . PRO A 1 86 ? 11.747 10.584 -10.881 1.00 90.62 86 PRO A CA 1
ATOM 670 C C . PRO A 1 86 ? 10.748 10.306 -9.752 1.00 90.62 86 PRO A C 1
ATOM 672 O O . PRO A 1 86 ? 10.842 10.880 -8.668 1.00 90.62 86 PRO A O 1
ATOM 675 N N . SER A 1 87 ? 9.772 9.436 -10.011 1.00 84.81 87 SER A N 1
ATOM 676 C CA . SER A 1 87 ? 8.807 8.939 -9.032 1.00 84.81 87 SER A CA 1
ATOM 677 C C . SER A 1 87 ? 9.412 7.941 -8.036 1.00 84.81 87 SER A C 1
ATOM 679 O O . SER A 1 87 ? 8.739 7.605 -7.064 1.00 84.81 87 SER A O 1
ATOM 681 N N . ASN A 1 88 ? 10.657 7.490 -8.251 1.00 88.31 88 ASN A N 1
ATOM 682 C CA . ASN A 1 88 ? 11.269 6.308 -7.631 1.00 88.31 88 ASN A CA 1
ATOM 683 C C . ASN A 1 88 ? 10.386 5.062 -7.781 1.00 88.31 88 ASN A C 1
ATOM 685 O O . ASN A 1 88 ? 10.339 4.200 -6.905 1.00 88.31 88 ASN A O 1
ATOM 689 N N . PHE A 1 89 ? 9.644 4.990 -8.888 1.00 86.00 89 PHE A N 1
ATOM 690 C CA . PHE A 1 89 ? 8.758 3.881 -9.168 1.00 86.00 89 PHE A CA 1
ATOM 691 C C . PHE A 1 89 ? 8.717 3.565 -10.654 1.00 86.00 89 PHE A C 1
ATOM 693 O O . PHE A 1 89 ? 8.603 4.450 -11.502 1.00 86.00 89 PHE A O 1
ATOM 700 N N . CYS A 1 90 ? 8.749 2.272 -10.935 1.00 90.50 90 CYS A N 1
ATOM 701 C CA . CYS A 1 90 ? 8.621 1.724 -12.261 1.00 90.50 90 CYS A CA 1
ATOM 702 C C . CYS A 1 90 ? 7.714 0.484 -12.176 1.00 90.50 90 CYS A C 1
ATOM 704 O O . CYS A 1 90 ? 7.941 -0.404 -11.348 1.00 90.50 90 CYS A O 1
ATOM 706 N N . THR A 1 91 ? 6.674 0.419 -13.011 1.00 87.69 91 THR A N 1
ATOM 707 C CA . THR A 1 91 ? 5.706 -0.692 -13.006 1.00 87.69 91 THR A CA 1
ATOM 708 C C . THR A 1 91 ? 6.147 -1.788 -13.968 1.00 87.69 91 THR A C 1
ATOM 710 O O . THR A 1 91 ? 6.505 -1.501 -15.106 1.00 87.69 91 THR A O 1
ATOM 713 N N . SER A 1 92 ? 6.076 -3.047 -13.537 1.00 85.25 92 SER A N 1
ATOM 714 C CA . SER A 1 92 ? 6.313 -4.205 -14.404 1.00 85.25 92 SER A CA 1
ATOM 715 C C . SER A 1 92 ? 5.458 -4.130 -15.680 1.00 85.25 92 SER A C 1
ATOM 717 O O . SER A 1 92 ? 4.256 -3.878 -15.601 1.00 85.25 92 SER A O 1
ATOM 719 N N . GLY A 1 93 ? 6.092 -4.325 -16.840 1.00 85.50 93 GLY A N 1
ATOM 720 C CA . GLY A 1 93 ? 5.455 -4.239 -18.159 1.00 85.50 93 GLY A CA 1
ATOM 721 C C . GLY A 1 93 ? 5.389 -2.835 -18.773 1.00 85.50 93 GLY A C 1
ATOM 722 O O . GLY A 1 93 ? 4.996 -2.710 -19.928 1.00 85.50 93 GLY A O 1
ATOM 723 N N . GLU A 1 94 ? 5.783 -1.784 -18.048 1.00 89.56 94 GLU A N 1
ATOM 724 C CA . GLU A 1 94 ? 5.883 -0.435 -18.613 1.00 89.56 94 GLU A CA 1
ATOM 725 C C . GLU A 1 94 ? 7.257 -0.205 -19.248 1.00 89.56 94 GLU A C 1
ATOM 727 O O . GLU A 1 94 ? 8.289 -0.527 -18.658 1.00 89.56 94 GLU A O 1
ATOM 732 N N . THR A 1 95 ? 7.264 0.433 -20.420 1.00 93.12 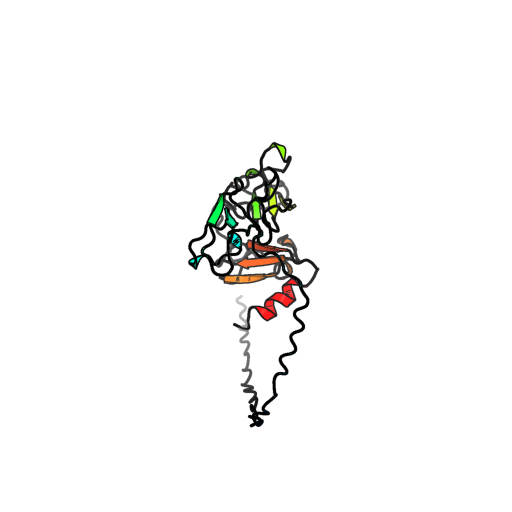95 THR A N 1
ATOM 733 C CA . THR A 1 95 ? 8.489 0.772 -21.168 1.00 93.12 95 THR A CA 1
ATOM 734 C C . THR A 1 95 ? 9.017 2.175 -20.863 1.00 93.12 95 THR A C 1
ATOM 736 O O . THR A 1 95 ? 10.000 2.631 -21.448 1.00 93.12 95 THR A O 1
ATOM 739 N N . LYS A 1 96 ? 8.345 2.915 -19.970 1.00 93.56 96 LYS A N 1
ATOM 740 C CA . LYS A 1 96 ? 8.682 4.298 -19.603 1.00 93.56 96 LYS A CA 1
ATOM 741 C C . LYS A 1 96 ? 8.406 4.561 -18.134 1.00 93.56 96 LYS A C 1
ATOM 743 O O . LYS A 1 96 ? 7.502 3.976 -17.537 1.00 93.56 96 LYS A O 1
ATOM 748 N N . CYS A 1 97 ? 9.124 5.525 -17.571 1.00 92.88 97 CYS A N 1
ATOM 749 C CA . CYS A 1 97 ? 8.847 5.989 -16.223 1.00 92.88 97 CYS A CA 1
ATOM 750 C C . CYS A 1 97 ? 7.457 6.622 -16.106 1.00 92.88 97 CYS A C 1
ATOM 752 O O . CYS A 1 97 ? 7.132 7.613 -16.768 1.00 92.88 97 CYS A O 1
ATOM 754 N N . VAL A 1 98 ? 6.646 6.082 -15.197 1.00 88.56 98 VAL A N 1
ATOM 755 C CA . VAL A 1 98 ? 5.331 6.641 -14.890 1.00 88.56 98 VAL A CA 1
ATOM 756 C C . VAL A 1 98 ? 5.509 7.862 -13.993 1.00 88.56 98 VAL A C 1
ATOM 758 O O . VAL A 1 98 ? 5.978 7.772 -12.853 1.00 88.56 98 VAL A O 1
ATOM 761 N N . ILE A 1 99 ? 5.095 9.023 -14.500 1.00 88.75 99 ILE A N 1
ATOM 762 C CA . ILE A 1 99 ? 5.021 10.247 -13.705 1.00 88.75 99 ILE A CA 1
ATOM 763 C C . ILE A 1 99 ? 3.745 10.184 -12.867 1.00 88.75 99 ILE A C 1
ATOM 765 O O . ILE A 1 99 ? 2.636 10.370 -13.368 1.00 88.75 99 ILE A O 1
ATOM 769 N N . LEU A 1 100 ? 3.906 9.916 -11.573 1.00 89.00 100 LEU A N 1
ATOM 770 C CA . LEU A 1 100 ? 2.794 9.914 -10.633 1.00 89.00 100 LEU A CA 1
ATOM 771 C C . LEU A 1 100 ? 2.330 11.345 -10.357 1.00 89.00 100 LEU A C 1
ATOM 773 O O . LEU A 1 100 ? 3.128 12.221 -10.020 1.00 89.00 100 LEU A O 1
ATOM 777 N N . GLY A 1 101 ? 1.020 11.574 -10.467 1.00 91.12 101 GLY A N 1
ATOM 778 C CA . GLY A 1 101 ? 0.419 12.827 -10.020 1.00 91.12 101 GLY A CA 1
ATOM 779 C C . GLY A 1 101 ? 0.616 13.030 -8.508 1.00 91.12 101 GLY A C 1
ATOM 780 O O . GLY A 1 101 ? 0.711 12.049 -7.769 1.00 91.12 101 GLY A O 1
ATOM 781 N N . PRO A 1 102 ? 0.610 14.282 -8.011 1.00 92.25 102 PRO A N 1
ATOM 782 C CA . PRO A 1 102 ? 0.841 14.586 -6.590 1.00 92.25 102 PRO A CA 1
ATOM 783 C C . PRO A 1 102 ? -0.202 13.965 -5.643 1.00 92.25 102 PRO A C 1
ATOM 785 O O . PRO A 1 102 ? 0.025 13.880 -4.438 1.00 92.25 102 PRO A O 1
ATOM 788 N N . CYS A 1 103 ? -1.332 13.521 -6.199 1.00 95.94 103 CYS A N 1
ATOM 789 C CA . CYS A 1 103 ? -2.473 12.949 -5.485 1.00 95.94 103 CYS A CA 1
ATOM 790 C C . CYS A 1 103 ? -2.604 11.437 -5.647 1.00 95.94 103 CYS A C 1
ATOM 792 O O . CYS A 1 103 ? -3.612 10.869 -5.233 1.00 95.94 103 CYS A O 1
ATOM 794 N N . MET A 1 104 ? -1.624 10.796 -6.283 1.00 94.62 104 MET A N 1
ATOM 795 C CA . MET A 1 104 ? -1.598 9.349 -6.445 1.00 94.62 104 MET A CA 1
ATOM 796 C C . MET A 1 104 ? -0.777 8.707 -5.337 1.00 94.62 104 MET A C 1
ATOM 798 O O . MET A 1 104 ? 0.179 9.285 -4.816 1.00 94.62 104 MET A O 1
ATOM 802 N N . CYS A 1 105 ? -1.165 7.494 -4.975 1.00 92.88 105 CYS A N 1
ATOM 803 C CA . CYS A 1 105 ? -0.460 6.700 -3.989 1.00 92.88 105 CYS A CA 1
ATOM 804 C C . CYS A 1 105 ? 0.950 6.358 -4.472 1.00 92.88 105 CYS A C 1
ATOM 806 O O . CYS A 1 105 ? 1.126 5.889 -5.595 1.00 92.88 105 CYS A O 1
ATOM 808 N N . LYS A 1 106 ? 1.947 6.566 -3.613 1.00 88.62 106 LYS A N 1
ATOM 809 C CA . LYS A 1 106 ? 3.336 6.163 -3.883 1.00 88.62 106 LYS A CA 1
ATOM 810 C C . LYS A 1 106 ? 3.624 4.734 -3.440 1.00 88.62 106 LYS A C 1
ATOM 812 O O . LYS A 1 106 ? 4.459 4.082 -4.044 1.00 88.62 106 LYS A O 1
ATOM 817 N N . ASP A 1 107 ? 2.865 4.255 -2.457 1.00 83.75 107 ASP A N 1
ATOM 818 C CA . ASP A 1 107 ? 2.977 2.923 -1.877 1.00 83.75 107 ASP A CA 1
ATOM 819 C C . ASP A 1 107 ? 1.579 2.299 -1.722 1.00 83.75 107 ASP A C 1
ATOM 821 O O . ASP A 1 107 ? 0.596 3.024 -1.511 1.00 83.75 107 ASP A O 1
ATOM 825 N N . PRO A 1 108 ? 1.446 0.965 -1.827 1.00 83.62 108 PRO A N 1
ATOM 826 C CA . PRO A 1 108 ? 0.220 0.271 -1.451 1.00 83.62 108 PRO A CA 1
ATOM 827 C C . PRO A 1 108 ? -0.001 0.302 0.071 1.00 83.62 108 PRO A C 1
ATOM 829 O O . PRO A 1 108 ? 0.941 0.380 0.856 1.00 83.62 108 PRO A O 1
ATOM 832 N N . GLY A 1 109 ? -1.255 0.144 0.499 1.00 82.31 109 GLY A N 1
ATOM 833 C CA . GLY A 1 109 ? -1.619 0.007 1.910 1.00 82.31 109 GLY A CA 1
ATOM 834 C C . GLY A 1 109 ? -2.295 1.242 2.501 1.00 82.31 109 GLY A C 1
ATOM 835 O O . GLY A 1 109 ? -2.971 1.995 1.803 1.00 82.31 109 GLY A O 1
ATOM 836 N N . GLN A 1 110 ? -2.194 1.395 3.821 1.00 85.00 110 GLN A N 1
ATOM 837 C CA . GLN A 1 110 ? -2.816 2.498 4.553 1.00 85.00 110 GLN A CA 1
ATOM 838 C C . GLN A 1 110 ? -1.854 3.677 4.670 1.00 85.00 110 GLN A C 1
ATOM 840 O O . GLN A 1 110 ? -0.727 3.511 5.132 1.00 85.00 110 GLN A O 1
ATOM 845 N N . ILE A 1 111 ? -2.323 4.864 4.300 1.00 88.69 111 ILE A N 1
ATOM 846 C CA . ILE A 1 111 ? -1.524 6.085 4.290 1.00 88.69 111 ILE A CA 1
ATOM 847 C C . ILE A 1 111 ? -2.336 7.261 4.833 1.00 88.69 111 ILE A C 1
ATOM 849 O O . ILE A 1 111 ? -3.543 7.379 4.607 1.00 88.69 111 ILE A O 1
ATOM 853 N N . CYS A 1 112 ? -1.681 8.145 5.571 1.00 91.19 112 CYS A N 1
ATOM 854 C CA . CYS A 1 112 ? -2.314 9.337 6.108 1.00 91.19 112 CYS A CA 1
ATOM 855 C C . CYS A 1 112 ? -2.565 10.388 5.024 1.00 91.19 112 CYS A C 1
ATOM 857 O O . CYS A 1 112 ? -1.695 10.667 4.202 1.00 91.19 112 CYS A O 1
ATOM 859 N N . GLY A 1 113 ? -3.722 11.047 5.075 1.00 92.31 113 GLY A N 1
ATOM 860 C CA . GLY A 1 113 ? -4.077 12.154 4.186 1.00 92.31 113 GLY A CA 1
ATOM 861 C C . GLY A 1 113 ? -3.046 13.284 4.209 1.00 92.31 113 GLY A C 1
ATOM 862 O O . GLY A 1 113 ? -2.791 13.916 3.192 1.00 92.31 113 GLY A O 1
ATOM 863 N N . SER A 1 114 ? -2.398 13.488 5.361 1.00 90.69 114 SER A N 1
ATOM 864 C CA . SER A 1 114 ? -1.333 14.473 5.591 1.00 90.69 114 SER A CA 1
ATOM 865 C C . SER A 1 114 ? -0.041 14.228 4.796 1.00 90.69 114 SER A C 1
ATOM 867 O O . SER A 1 114 ? 0.835 15.097 4.782 1.00 90.69 114 SER A O 1
ATOM 869 N N . THR A 1 115 ? 0.103 13.058 4.166 1.00 90.56 115 THR A N 1
ATOM 870 C CA . THR A 1 115 ? 1.241 12.720 3.292 1.00 90.56 115 THR A CA 1
ATOM 871 C C . THR A 1 115 ? 1.043 13.187 1.851 1.00 90.56 115 THR A C 1
ATOM 873 O O . THR A 1 115 ? 2.026 13.338 1.123 1.00 90.56 115 THR A O 1
ATOM 876 N N . PHE A 1 116 ? -0.206 13.432 1.441 1.00 92.56 116 PHE A N 1
ATOM 877 C CA . PHE A 1 116 ? -0.520 13.951 0.118 1.00 92.56 116 PHE A CA 1
ATOM 878 C C . PHE A 1 116 ? -0.331 15.464 0.071 1.00 92.56 116 PHE A C 1
ATOM 880 O O . PHE A 1 116 ? -0.405 16.162 1.086 1.00 92.56 116 PHE A O 1
ATOM 887 N N . ASP A 1 117 ? -0.093 15.974 -1.133 1.00 93.94 117 ASP A N 1
ATOM 888 C CA . ASP A 1 117 ? -0.005 17.410 -1.357 1.00 93.94 117 ASP A CA 1
ATOM 889 C C . ASP A 1 117 ? -1.346 18.098 -1.038 1.00 93.94 117 ASP A C 1
ATOM 891 O O . ASP A 1 117 ? -2.426 17.550 -1.273 1.00 93.94 117 ASP A O 1
ATOM 895 N N . THR A 1 118 ? -1.300 19.323 -0.512 1.00 94.25 118 THR A N 1
ATOM 896 C CA . THR A 1 118 ? -2.516 20.068 -0.150 1.00 94.25 118 THR A CA 1
ATOM 897 C C . THR A 1 118 ? -3.392 20.391 -1.362 1.00 94.25 118 THR A C 1
ATOM 899 O O . THR A 1 118 ? -4.605 20.542 -1.209 1.00 94.25 118 THR A O 1
ATOM 902 N N . SER A 1 119 ? -2.821 20.427 -2.571 1.00 96.38 119 SER A N 1
ATOM 903 C CA . SER A 1 119 ? -3.560 20.581 -3.832 1.00 96.38 119 SER A CA 1
ATOM 904 C C . SER A 1 119 ? -4.535 19.435 -4.121 1.00 96.38 119 SER A C 1
ATOM 906 O O . SER A 1 119 ? -5.468 19.609 -4.905 1.00 96.38 119 SER A O 1
ATOM 908 N N . CYS A 1 120 ? -4.379 18.289 -3.455 1.00 96.81 120 CYS A N 1
ATOM 909 C CA . CYS A 1 120 ? -5.220 17.113 -3.651 1.00 96.81 120 CYS A CA 1
ATOM 910 C C . CYS A 1 120 ? -6.592 17.205 -2.982 1.00 96.81 120 CYS A C 1
ATOM 912 O O . CYS A 1 120 ? -7.443 16.358 -3.240 1.00 96.81 120 CYS A O 1
ATOM 914 N N . ASN A 1 121 ? -6.824 18.215 -2.135 1.00 96.12 121 ASN A N 1
ATOM 915 C CA . ASN A 1 121 ? -8.070 18.401 -1.378 1.00 96.12 121 ASN A CA 1
ATOM 916 C C . ASN A 1 121 ? -8.485 17.173 -0.542 1.00 96.12 121 ASN A C 1
ATOM 918 O O . ASN A 1 121 ? -9.663 16.993 -0.234 1.00 96.12 121 ASN A O 1
ATOM 922 N N . LEU A 1 122 ? -7.521 16.334 -0.161 1.00 94.56 122 LEU A N 1
ATOM 923 C CA . LEU A 1 122 ? -7.741 15.221 0.753 1.00 94.56 122 LEU A CA 1
ATOM 924 C C . LEU A 1 122 ? -7.739 15.738 2.193 1.00 94.56 122 LEU A C 1
ATOM 926 O O . LEU A 1 122 ? -6.971 16.631 2.556 1.00 94.56 122 LEU A O 1
ATOM 930 N N . ASN A 1 123 ? -8.594 15.171 3.041 1.00 93.31 123 ASN A N 1
ATOM 931 C CA . ASN A 1 123 ? -8.584 15.484 4.465 1.00 93.31 123 ASN A CA 1
ATOM 932 C C . ASN A 1 123 ? -7.282 14.975 5.108 1.00 93.31 123 ASN A C 1
ATOM 934 O O . ASN A 1 123 ? -7.081 13.767 5.221 1.00 93.31 123 ASN A O 1
ATOM 938 N N . ALA A 1 124 ? -6.419 15.895 5.548 1.00 90.56 124 ALA A N 1
ATOM 939 C CA . ALA A 1 124 ? -5.133 15.572 6.168 1.00 90.56 124 ALA A CA 1
ATOM 940 C C . ALA A 1 124 ? -5.268 14.717 7.444 1.00 90.56 124 ALA A C 1
ATOM 942 O O . ALA A 1 124 ? -4.367 13.943 7.769 1.00 90.56 124 ALA A O 1
ATOM 943 N N . ASP A 1 125 ? -6.413 14.819 8.125 1.00 88.31 125 ASP A N 1
ATOM 944 C CA . ASP A 1 125 ? -6.742 14.065 9.335 1.00 88.31 125 ASP A CA 1
ATOM 945 C C . ASP A 1 125 ? -7.493 12.760 9.035 1.00 88.31 125 ASP A C 1
ATOM 947 O O . ASP A 1 125 ? -8.152 12.229 9.923 1.00 88.31 125 ASP A O 1
ATOM 951 N N . SER A 1 126 ? -7.453 12.248 7.807 1.00 89.25 126 SER A N 1
ATOM 952 C CA . SER A 1 126 ? -8.061 10.963 7.453 1.00 89.25 126 SER A CA 1
ATOM 953 C C . SER A 1 126 ? -7.008 9.938 7.048 1.00 89.25 126 SER A C 1
ATOM 955 O O . SER A 1 126 ? -5.951 10.274 6.519 1.00 89.25 126 SER A O 1
ATOM 957 N N . LEU A 1 127 ? -7.312 8.669 7.285 1.00 87.75 127 LEU A N 1
ATOM 958 C CA . LEU A 1 127 ? -6.590 7.519 6.776 1.00 87.75 127 LEU A CA 1
ATOM 959 C C . LEU A 1 127 ? -7.180 7.112 5.422 1.00 87.75 127 LEU A C 1
ATOM 961 O O . LEU A 1 127 ? -8.397 6.951 5.277 1.00 87.75 127 LEU A O 1
ATOM 965 N N . TYR A 1 128 ? -6.305 6.909 4.448 1.00 91.25 128 TYR A N 1
ATOM 966 C CA . TYR A 1 128 ? -6.630 6.465 3.100 1.00 91.25 128 TYR A CA 1
ATOM 967 C C . TYR A 1 128 ? -6.053 5.076 2.855 1.00 91.25 128 TYR A C 1
ATOM 969 O O . TYR A 1 128 ? -5.083 4.667 3.490 1.00 91.25 128 TYR A O 1
ATOM 977 N N . TYR A 1 129 ? -6.664 4.348 1.928 1.00 87.75 129 TYR A N 1
ATOM 978 C CA . TYR A 1 129 ? -6.153 3.090 1.411 1.00 87.75 129 TYR A CA 1
ATOM 979 C C . TYR A 1 129 ? -5.771 3.234 -0.059 1.00 87.75 129 TYR A C 1
ATOM 981 O O . TYR A 1 129 ? -6.554 3.739 -0.868 1.00 87.75 129 TYR A O 1
ATOM 989 N N . CYS A 1 130 ? -4.590 2.728 -0.376 1.00 90.00 130 CYS A N 1
ATOM 990 C CA . CYS A 1 130 ? -3.998 2.648 -1.696 1.00 90.00 130 CYS A CA 1
ATOM 991 C C . CYS A 1 130 ? -3.966 1.184 -2.130 1.00 90.00 130 CYS A C 1
ATOM 993 O O . CYS A 1 130 ? -3.329 0.356 -1.478 1.00 90.00 130 CYS A O 1
ATOM 995 N N . SER A 1 131 ? -4.648 0.841 -3.224 1.00 84.31 131 SER A N 1
ATOM 996 C CA . SER A 1 131 ? -4.638 -0.536 -3.743 1.00 84.31 131 SER A CA 1
ATOM 997 C C . SER A 1 131 ? -3.301 -0.914 -4.381 1.00 84.31 131 SER A C 1
ATOM 999 O O . SER A 1 131 ? -2.992 -2.092 -4.512 1.00 84.31 131 SER A O 1
ATOM 1001 N N . GLY A 1 132 ? -2.527 0.089 -4.788 1.00 82.75 132 GLY A N 1
ATOM 1002 C CA . GLY A 1 132 ? -1.254 -0.048 -5.478 1.00 82.75 132 GLY A CA 1
ATOM 1003 C C . GLY A 1 132 ? -0.592 1.309 -5.676 1.00 82.75 132 GLY A C 1
ATOM 1004 O O . GLY A 1 132 ? -1.202 2.358 -5.436 1.00 82.75 132 GLY A O 1
ATOM 1005 N N . VAL A 1 133 ? 0.645 1.296 -6.148 1.00 83.50 133 VAL A N 1
ATOM 1006 C CA . VAL A 1 133 ? 1.312 2.523 -6.584 1.00 83.50 133 VAL A CA 1
ATOM 1007 C C . VAL A 1 133 ? 0.578 3.103 -7.795 1.00 83.50 133 VAL A C 1
ATOM 1009 O O . VAL A 1 133 ? 0.051 2.369 -8.627 1.00 83.50 133 VAL A O 1
ATOM 1012 N N . GLY A 1 134 ? 0.456 4.426 -7.852 1.00 87.88 134 GLY A N 1
ATOM 1013 C CA . GLY A 1 134 ? -0.321 5.136 -8.864 1.00 87.88 134 GLY A CA 1
ATOM 1014 C C . GLY A 1 134 ? -1.836 5.065 -8.687 1.00 87.88 134 GLY A C 1
ATOM 1015 O O . GLY A 1 134 ? -2.554 5.753 -9.409 1.00 87.88 134 GLY A O 1
ATOM 1016 N N . SER A 1 135 ? -2.343 4.294 -7.719 1.00 90.56 135 SER A N 1
ATOM 1017 C CA . SER A 1 135 ? -3.780 4.253 -7.438 1.00 90.56 135 SER A CA 1
ATOM 1018 C C . SER A 1 135 ? -4.284 5.563 -6.827 1.00 90.56 135 SER A C 1
ATOM 1020 O O . SER A 1 135 ? -3.545 6.297 -6.166 1.00 90.56 135 SER A O 1
ATOM 1022 N N . THR A 1 136 ? -5.569 5.854 -7.040 1.00 94.38 136 THR A N 1
ATOM 1023 C CA . THR A 1 136 ? -6.243 6.971 -6.373 1.00 94.38 136 THR A CA 1
ATOM 1024 C C . THR A 1 136 ? -6.557 6.588 -4.923 1.00 94.38 1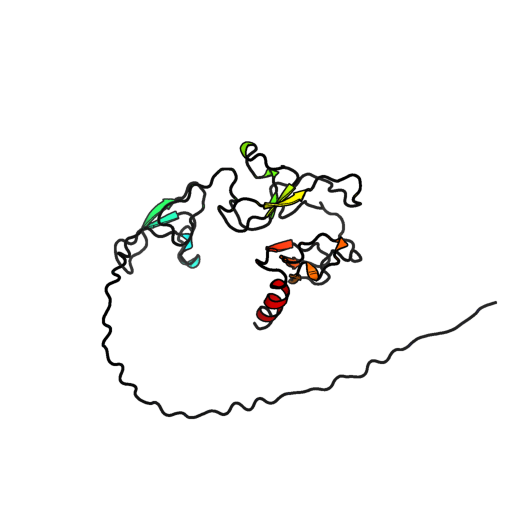36 THR A C 1
ATOM 1026 O O . THR A 1 136 ? -7.202 5.557 -4.695 1.00 94.38 136 THR A O 1
ATOM 1029 N N . PRO A 1 137 ? -6.142 7.396 -3.931 1.00 95.88 137 PRO A N 1
ATOM 1030 C CA . PRO A 1 137 ? -6.375 7.086 -2.530 1.00 95.88 137 PRO A CA 1
ATOM 1031 C C . PRO A 1 137 ? -7.870 7.080 -2.213 1.00 95.88 137 PRO A C 1
ATOM 1033 O O . PRO A 1 137 ? -8.607 8.006 -2.545 1.00 95.88 137 PRO A O 1
ATOM 1036 N N . SER A 1 138 ? -8.319 6.030 -1.530 1.00 94.06 138 SER A N 1
ATOM 1037 C CA . SER A 1 138 ? -9.701 5.898 -1.067 1.00 94.06 138 SER A CA 1
ATOM 1038 C C . SER A 1 138 ? -9.773 6.144 0.433 1.00 94.06 138 SER A C 1
ATOM 1040 O O . SER A 1 138 ? -9.155 5.397 1.192 1.00 94.06 138 SER A O 1
ATOM 1042 N N . GLU A 1 139 ? -10.530 7.149 0.876 1.00 92.31 139 GLU A N 1
ATOM 1043 C CA . GLU A 1 139 ? -10.719 7.405 2.308 1.00 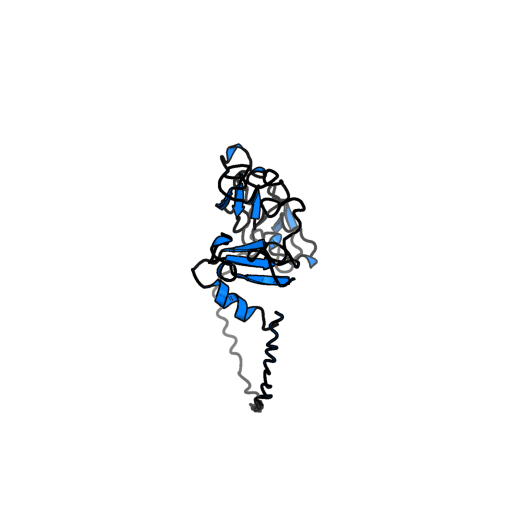92.31 139 GLU A CA 1
ATOM 1044 C C . GLU A 1 139 ? -11.339 6.171 2.975 1.00 92.31 139 GLU A C 1
ATOM 1046 O O . GLU A 1 139 ? -12.316 5.603 2.481 1.00 92.31 139 GLU A O 1
ATOM 1051 N N . ILE A 1 140 ? -10.740 5.718 4.076 1.00 84.56 140 ILE A N 1
ATOM 1052 C CA . ILE A 1 140 ? -11.247 4.579 4.850 1.00 84.56 140 ILE A CA 1
ATOM 1053 C C . ILE A 1 140 ? -11.708 4.982 6.244 1.00 84.56 140 ILE A C 1
ATOM 1055 O O . ILE A 1 140 ? -12.632 4.366 6.766 1.00 84.56 140 ILE A O 1
ATOM 1059 N N . GLN A 1 141 ? -11.090 5.997 6.850 1.00 83.75 141 GLN A N 1
ATOM 1060 C CA . GLN A 1 141 ? -11.443 6.437 8.194 1.00 83.75 141 GLN A CA 1
ATOM 1061 C C . GLN A 1 141 ? -11.011 7.882 8.427 1.00 83.75 141 GLN A C 1
ATOM 1063 O O . GLN A 1 141 ? -9.859 8.225 8.192 1.00 83.75 141 GLN A O 1
ATOM 1068 N N . SER A 1 142 ? -11.896 8.712 8.974 1.00 85.06 142 SER A N 1
ATOM 1069 C CA . SER A 1 142 ? -11.505 10.011 9.527 1.00 85.06 142 SER A CA 1
ATOM 1070 C C . SER A 1 142 ? -10.903 9.818 10.922 1.00 85.06 142 SER A C 1
ATOM 1072 O O . SER A 1 142 ? -11.542 9.227 11.790 1.00 85.06 142 SER A O 1
ATOM 1074 N N . CYS A 1 143 ? -9.704 10.352 11.157 1.00 78.25 143 CYS A N 1
ATOM 1075 C CA . CYS A 1 143 ? -9.049 10.384 12.469 1.00 78.25 143 CYS A CA 1
ATOM 1076 C C . CYS A 1 143 ? -9.533 11.557 13.337 1.00 78.25 143 CYS A C 1
ATOM 1078 O O . CYS A 1 143 ? -9.079 11.712 14.469 1.00 78.25 143 CYS A O 1
ATOM 1080 N N . LYS A 1 144 ? -10.439 12.419 12.850 1.00 78.75 144 LYS A N 1
ATOM 1081 C CA . LYS A 1 144 ? -11.059 13.426 13.720 1.00 78.75 144 LYS A CA 1
ATOM 1082 C C . LYS A 1 144 ? -11.911 12.728 14.768 1.00 78.75 144 LYS A C 1
ATOM 1084 O O . LYS A 1 144 ? -12.849 12.019 14.421 1.00 78.75 144 LYS A O 1
ATOM 1089 N N . SER A 1 145 ? -11.599 13.000 16.034 1.00 61.62 145 SER A N 1
ATOM 1090 C CA . SER A 1 145 ? -12.448 12.644 17.167 1.00 61.62 145 SER A CA 1
ATOM 1091 C C . SER A 1 145 ? -13.813 13.299 16.969 1.00 61.62 145 SER A C 1
ATOM 1093 O O . SER A 1 145 ? -13.978 14.497 17.216 1.00 61.62 145 SER A O 1
ATOM 1095 N N . ASP A 1 146 ? -14.802 12.549 16.500 1.00 62.22 146 ASP A N 1
ATOM 1096 C CA . ASP A 1 146 ? -16.175 12.982 16.644 1.00 62.22 146 ASP A CA 1
ATOM 1097 C C . ASP A 1 146 ? -16.497 12.927 18.138 1.00 62.22 146 ASP A C 1
ATOM 1099 O O . ASP A 1 146 ? -16.223 11.953 18.832 1.00 62.22 146 ASP A O 1
ATOM 1103 N N . SER A 1 147 ? -17.075 13.998 18.672 1.00 58.12 147 SER A N 1
ATOM 1104 C CA . SER A 1 147 ? -17.378 14.123 20.103 1.00 58.12 147 SER A CA 1
ATOM 1105 C C . SER A 1 147 ? -18.366 13.068 20.632 1.00 58.12 147 SER A C 1
ATOM 1107 O O . SER A 1 147 ? -18.693 13.078 21.819 1.00 58.12 147 SER A O 1
ATOM 1109 N N . LYS A 1 148 ? -18.849 12.168 19.766 1.00 61.44 148 LYS A N 1
ATOM 1110 C CA . LYS A 1 148 ? -19.792 11.093 20.069 1.00 61.44 148 LYS A CA 1
ATOM 1111 C C . LYS A 1 148 ? -19.139 9.714 20.161 1.00 61.44 148 LYS A C 1
ATOM 1113 O O . LYS A 1 148 ? -19.674 8.882 20.897 1.00 61.44 148 LYS A O 1
ATOM 1118 N N . THR A 1 149 ? -18.023 9.446 19.482 1.00 55.00 149 THR A N 1
ATOM 1119 C CA . THR A 1 149 ? -17.312 8.183 19.691 1.00 55.00 149 THR A CA 1
ATOM 1120 C C . THR A 1 149 ? -16.446 8.273 20.942 1.00 55.00 149 THR A C 1
ATOM 1122 O O . THR A 1 149 ? -15.862 9.300 21.284 1.00 55.00 149 THR A O 1
ATOM 1125 N N . LYS A 1 150 ? -16.376 7.165 21.683 1.00 54.41 150 LYS A N 1
ATOM 1126 C CA . LYS A 1 150 ? -15.494 7.054 22.854 1.00 54.41 150 LYS A CA 1
ATOM 1127 C C . LYS A 1 150 ? -14.010 7.013 22.468 1.00 54.41 150 LYS A C 1
ATOM 1129 O O . LYS A 1 150 ? -13.162 7.072 23.354 1.00 54.41 150 LYS A O 1
ATOM 1134 N N . PHE A 1 151 ? -13.702 6.912 21.176 1.00 55.03 151 PHE A N 1
ATOM 1135 C CA . PHE A 1 151 ? -12.344 6.865 20.662 1.00 55.03 151 PHE A CA 1
ATOM 1136 C C . PHE A 1 151 ? -11.844 8.288 20.438 1.00 55.03 151 PHE A C 1
ATOM 1138 O O . PHE A 1 151 ? -12.105 8.915 19.416 1.00 55.03 151 PHE A O 1
ATOM 1145 N N . LYS A 1 152 ? -11.120 8.812 21.426 1.00 55.00 152 LYS A N 1
ATOM 1146 C CA . LYS A 1 152 ? -10.339 10.030 21.233 1.00 55.00 152 LYS A CA 1
ATOM 1147 C C . LYS A 1 152 ? -9.071 9.659 20.478 1.00 55.00 152 LYS A C 1
ATOM 1149 O O . LYS A 1 152 ? -8.157 9.091 21.064 1.00 55.00 152 LYS A O 1
ATOM 1154 N N . PHE A 1 153 ? -9.015 9.991 19.196 1.00 59.06 153 PHE A N 1
ATOM 1155 C CA . PHE A 1 153 ? -7.746 10.032 18.482 1.00 59.06 153 PHE A CA 1
ATOM 1156 C C . PHE A 1 153 ? -6.949 11.195 19.056 1.00 59.06 153 PHE A C 1
ATOM 1158 O O . PHE A 1 153 ? -7.368 12.353 18.975 1.00 59.06 153 PHE A O 1
ATOM 1165 N N . THR A 1 154 ? -5.858 10.865 19.736 1.00 52.84 154 THR A N 1
ATOM 1166 C CA . THR A 1 154 ? -5.068 11.837 20.486 1.00 52.84 154 THR A CA 1
ATOM 1167 C C . THR A 1 154 ? -4.265 12.745 19.570 1.00 52.84 154 THR A C 1
ATOM 1169 O O . THR A 1 154 ? -4.036 13.889 19.949 1.00 52.84 154 THR A O 1
ATOM 1172 N N . GLU A 1 155 ? -3.921 12.313 18.353 1.00 56.19 155 GLU A N 1
ATOM 1173 C CA . GLU A 1 155 ? -3.206 13.149 17.392 1.00 56.19 155 GLU A CA 1
ATOM 1174 C C . GLU A 1 155 ? -3.591 12.842 15.936 1.00 56.19 155 GLU A C 1
ATOM 1176 O O . GLU A 1 155 ? -4.001 11.734 15.587 1.00 56.19 155 GLU A O 1
ATOM 1181 N N . SER A 1 156 ? -3.468 13.873 15.094 1.00 64.56 156 SER A N 1
ATOM 1182 C CA . SER A 1 156 ? -3.521 13.819 13.628 1.00 64.56 156 SER A CA 1
ATOM 1183 C C . SER A 1 156 ? -2.767 12.610 13.071 1.00 64.56 156 SER A C 1
ATOM 1185 O O . SER A 1 156 ? -1.733 12.238 13.622 1.00 64.56 156 SER A O 1
ATOM 1187 N N . CYS A 1 157 ? -3.237 12.053 11.952 1.00 66.81 157 CYS A N 1
ATOM 1188 C CA . CYS A 1 157 ? -2.617 10.917 11.268 1.00 66.81 157 CYS A CA 1
ATOM 1189 C C . CYS A 1 157 ? -1.109 11.188 11.026 1.00 66.81 157 CYS A C 1
ATOM 1191 O O . CYS A 1 157 ? -0.778 12.060 10.207 1.00 66.81 157 CYS A O 1
ATOM 1193 N N . PRO A 1 158 ? -0.190 10.529 11.769 1.00 64.94 158 PRO A N 1
ATOM 1194 C CA . PRO A 1 158 ? 1.239 10.811 11.660 1.00 64.94 158 PRO A CA 1
ATOM 1195 C C . PRO A 1 158 ? 1.739 10.449 10.267 1.00 64.94 158 PRO A C 1
ATOM 1197 O O . PRO A 1 158 ? 1.336 9.423 9.732 1.00 64.94 158 PRO A O 1
ATOM 1200 N N . ARG A 1 159 ? 2.650 11.245 9.697 1.00 58.06 159 ARG A N 1
ATOM 1201 C CA . ARG A 1 159 ? 3.156 11.042 8.324 1.00 58.06 159 ARG A CA 1
ATOM 1202 C C . ARG A 1 159 ? 3.662 9.623 8.036 1.00 58.06 159 ARG A C 1
ATOM 1204 O O . ARG A 1 159 ? 3.547 9.180 6.902 1.00 58.06 159 ARG A O 1
ATOM 1211 N N . ASP A 1 160 ? 4.139 8.921 9.062 1.00 57.22 160 ASP A N 1
ATOM 1212 C CA . ASP A 1 160 ? 4.751 7.594 8.934 1.00 57.22 160 ASP A CA 1
ATOM 1213 C C . ASP A 1 160 ? 3.864 6.461 9.483 1.00 57.22 160 ASP A C 1
ATOM 1215 O O . ASP A 1 160 ? 4.299 5.315 9.595 1.00 57.22 160 ASP A O 1
ATOM 1219 N N . ALA A 1 161 ? 2.629 6.760 9.895 1.00 57.75 161 ALA A N 1
ATOM 1220 C CA . ALA A 1 161 ? 1.761 5.764 10.502 1.00 57.75 161 ALA A CA 1
ATOM 1221 C C . ALA A 1 161 ? 0.898 5.062 9.451 1.00 57.75 161 ALA A C 1
ATOM 1223 O O . ALA A 1 161 ? 0.157 5.688 8.698 1.00 57.75 161 ALA A O 1
ATOM 1224 N N . SER A 1 162 ? 0.887 3.731 9.503 1.00 57.62 162 SER A N 1
ATOM 1225 C CA . SER A 1 162 ? -0.038 2.866 8.758 1.00 57.62 162 SER A CA 1
ATOM 1226 C C . SER A 1 162 ? -1.485 2.957 9.276 1.00 57.62 162 SER A C 1
ATOM 1228 O O . SER A 1 162 ? -2.257 2.022 9.125 1.00 57.62 162 SER A O 1
ATOM 1230 N N . GLY A 1 163 ? -1.858 4.029 9.975 1.00 65.06 163 GLY A N 1
ATOM 1231 C CA . GLY A 1 163 ? -3.123 4.148 10.687 1.00 65.06 163 GLY A CA 1
ATOM 1232 C C . GLY A 1 163 ? -3.263 5.486 11.406 1.00 65.06 163 GLY A C 1
ATOM 1233 O O . GLY A 1 163 ? -2.274 6.176 11.648 1.00 65.06 163 GLY A O 1
ATOM 1234 N N . CYS A 1 164 ? -4.485 5.833 11.816 1.00 67.81 164 CYS A N 1
ATOM 1235 C CA . CYS A 1 164 ? -4.684 6.855 12.841 1.00 67.81 164 CYS A CA 1
ATOM 1236 C C . CYS A 1 164 ? -3.992 6.349 14.117 1.00 67.81 164 CYS A C 1
ATOM 1238 O O . CYS A 1 164 ? -4.505 5.449 14.786 1.00 67.81 164 CYS A O 1
ATOM 1240 N N . ALA A 1 165 ? -2.776 6.822 14.392 1.00 59.62 165 ALA A N 1
ATOM 1241 C CA . ALA A 1 165 ? -1.970 6.275 15.470 1.00 59.62 165 ALA A CA 1
ATOM 1242 C C . ALA A 1 165 ? -2.659 6.511 16.816 1.00 59.62 165 ALA A C 1
ATOM 1244 O O . ALA A 1 165 ? -2.797 7.641 17.277 1.00 59.62 165 ALA A O 1
ATOM 1245 N N . PHE A 1 166 ? -3.039 5.419 17.473 1.00 56.94 166 PHE A N 1
ATOM 1246 C CA . PHE A 1 166 ? -3.231 5.413 18.914 1.00 56.94 166 PHE A CA 1
ATOM 1247 C C . PHE A 1 166 ? -1.821 5.420 19.505 1.00 56.94 166 PHE A C 1
ATOM 1249 O O . PHE A 1 166 ? -1.191 4.367 19.596 1.00 56.94 166 PHE A O 1
ATOM 1256 N N . LYS A 1 167 ? -1.260 6.603 19.782 1.00 51.19 167 LYS A N 1
ATOM 1257 C CA . LYS A 1 167 ? 0.020 6.691 20.495 1.00 51.19 167 LYS A CA 1
ATOM 1258 C C . LYS A 1 167 ? -0.146 5.989 21.833 1.00 51.19 167 LYS A C 1
ATOM 1260 O O . LYS A 1 167 ? -0.882 6.483 22.677 1.00 51.19 167 LYS A O 1
ATOM 1265 N N . ASP A 1 168 ? 0.516 4.846 21.977 1.00 55.84 168 ASP A N 1
ATOM 1266 C CA . ASP A 1 168 ? 0.794 4.179 23.249 1.00 55.84 168 ASP A CA 1
ATOM 1267 C C . ASP A 1 168 ? -0.403 3.944 24.174 1.00 55.84 168 ASP A C 1
ATOM 1269 O O . ASP A 1 168 ? -0.206 3.704 25.365 1.00 55.84 168 ASP A O 1
ATOM 1273 N N . ASP A 1 169 ? -1.633 3.955 23.652 1.00 57.47 169 ASP A N 1
ATOM 1274 C CA . ASP A 1 169 ? -2.766 3.523 24.450 1.00 57.47 169 ASP A CA 1
ATOM 1275 C C . ASP A 1 169 ? -2.561 2.029 24.715 1.00 57.47 169 ASP A C 1
ATOM 1277 O O . ASP A 1 169 ? -2.483 1.243 23.757 1.00 57.47 169 ASP A O 1
ATOM 1281 N N . PRO A 1 170 ? -2.414 1.620 25.991 1.00 72.81 170 PRO A N 1
ATOM 1282 C CA . PRO A 1 170 ? -2.296 0.219 26.326 1.00 72.81 170 PRO A CA 1
ATOM 1283 C C . PRO A 1 170 ? -3.513 -0.475 25.737 1.00 72.81 170 PRO A C 1
ATOM 1285 O O . PRO A 1 170 ? -4.650 -0.184 26.107 1.00 72.81 170 PRO A O 1
ATOM 1288 N N . VAL A 1 171 ? -3.257 -1.338 24.754 1.00 79.62 171 VAL A N 1
ATOM 1289 C CA . VAL A 1 171 ? -4.307 -2.067 24.059 1.00 79.62 171 VAL A CA 1
ATOM 1290 C C . VAL A 1 171 ? -4.994 -2.921 25.111 1.00 79.62 171 VAL A C 1
ATOM 1292 O O . VAL A 1 171 ? -4.386 -3.858 25.631 1.00 79.62 171 VAL A O 1
ATOM 1295 N N . ASP A 1 172 ? -6.225 -2.557 25.461 1.00 83.81 172 ASP A N 1
ATOM 1296 C CA . ASP A 1 172 ? -7.005 -3.294 26.441 1.00 83.81 172 ASP A CA 1
ATOM 1297 C C . ASP A 1 172 ? -7.207 -4.719 25.900 1.00 83.81 172 ASP A C 1
ATOM 1299 O O . ASP A 1 172 ? -7.845 -4.888 24.858 1.00 83.81 172 ASP A O 1
ATOM 1303 N N . PRO A 1 173 ? -6.658 -5.761 26.553 1.00 85.88 173 PRO A N 1
ATOM 1304 C CA . PRO A 1 173 ? -6.800 -7.134 26.081 1.00 85.88 173 PRO A CA 1
ATOM 1305 C C . PRO A 1 173 ? -8.253 -7.629 26.128 1.00 85.88 173 PRO A C 1
ATOM 1307 O O . PRO A 1 173 ? -8.541 -8.700 25.599 1.00 85.88 173 PRO A O 1
ATOM 1310 N N . THR A 1 174 ? -9.157 -6.881 26.771 1.00 89.38 174 THR A N 1
ATOM 1311 C CA . THR A 1 174 ? -10.597 -7.150 26.800 1.00 89.38 174 THR A CA 1
ATOM 1312 C C . THR A 1 174 ? -11.377 -6.435 25.692 1.00 89.38 174 THR A C 1
ATOM 1314 O O . THR A 1 174 ? -12.559 -6.731 25.512 1.00 89.38 174 THR A O 1
ATOM 1317 N N . ASP A 1 175 ? -10.741 -5.542 24.920 1.00 88.38 175 ASP A N 1
ATOM 1318 C CA . ASP A 1 175 ? -11.362 -4.899 23.758 1.00 88.38 175 ASP A CA 1
ATOM 1319 C C . ASP A 1 175 ? -11.640 -5.963 22.676 1.00 88.38 175 ASP A C 1
ATOM 1321 O O . ASP A 1 175 ? -10.712 -6.572 22.139 1.00 88.38 175 ASP A O 1
ATOM 1325 N N . PRO A 1 176 ? -12.905 -6.219 22.303 1.00 91.62 176 PRO A N 1
ATOM 1326 C CA . PRO A 1 176 ? -13.208 -7.236 21.303 1.00 91.62 176 PRO A CA 1
ATOM 1327 C C . PRO A 1 176 ? -12.785 -6.814 19.881 1.00 91.62 176 PRO A C 1
ATOM 1329 O O . PRO A 1 176 ? -12.899 -7.605 18.948 1.00 91.62 176 PRO A O 1
ATOM 1332 N N . CYS A 1 177 ? -12.296 -5.582 19.705 1.00 92.56 177 CYS A N 1
ATOM 1333 C CA . CYS A 1 177 ? -11.758 -5.049 18.458 1.00 92.56 177 CYS A CA 1
ATOM 1334 C C . CYS A 1 177 ? -10.241 -5.238 18.315 1.00 92.56 177 CYS A C 1
ATOM 1336 O O . CYS A 1 177 ? -9.639 -4.676 17.399 1.00 92.56 177 CYS A O 1
ATOM 1338 N N . VAL A 1 178 ? -9.595 -5.999 19.203 1.00 92.75 178 VAL A N 1
ATOM 1339 C CA . VAL A 1 178 ? -8.154 -6.260 19.128 1.00 92.75 178 VAL A CA 1
ATOM 1340 C C . VAL A 1 178 ? -7.873 -7.705 18.741 1.00 92.75 178 VAL A C 1
ATOM 1342 O O . VAL A 1 178 ? -8.646 -8.627 18.990 1.00 92.75 178 VAL A O 1
ATOM 1345 N N . CYS A 1 179 ? -6.728 -7.909 18.110 1.00 93.19 179 CYS A N 1
ATOM 1346 C CA . CYS A 1 179 ? -6.221 -9.219 17.772 1.00 93.19 179 CYS A CA 1
ATOM 1347 C C . CYS A 1 179 ? -5.958 -10.041 19.034 1.00 93.19 179 CYS A C 1
ATOM 1349 O O . CYS A 1 179 ? -5.166 -9.653 19.897 1.00 93.19 179 CYS A O 1
ATOM 1351 N N . THR A 1 180 ? -6.565 -11.223 19.087 1.00 92.94 180 THR A N 1
ATOM 1352 C CA . THR A 1 180 ? -6.362 -12.220 20.146 1.00 92.94 180 THR A CA 1
ATOM 1353 C C . THR A 1 180 ? -5.285 -13.247 19.799 1.00 92.94 180 THR A C 1
ATOM 1355 O O . THR A 1 180 ? -5.034 -14.147 20.592 1.00 92.94 180 THR A O 1
ATOM 1358 N N . GLN A 1 181 ? -4.664 -13.143 18.619 1.00 92.06 181 GLN A N 1
ATOM 1359 C CA . GLN A 1 181 ? -3.572 -14.009 18.170 1.00 92.06 181 GLN A CA 1
ATOM 1360 C C . GLN A 1 181 ? -2.554 -13.189 17.374 1.00 92.06 181 GLN A C 1
ATOM 1362 O O . GLN A 1 181 ? -2.913 -12.527 16.395 1.00 92.06 181 GLN A O 1
ATOM 1367 N N . ALA A 1 182 ? -1.286 -13.241 17.782 1.00 92.62 182 ALA A N 1
ATOM 1368 C CA . ALA A 1 182 ? -0.180 -12.646 17.035 1.00 92.62 182 ALA A CA 1
ATOM 1369 C C . ALA A 1 182 ? 0.096 -13.417 15.731 1.00 92.62 182 ALA A C 1
ATOM 1371 O O . ALA A 1 182 ? -0.169 -14.614 15.639 1.00 92.62 182 ALA A O 1
ATOM 1372 N N . ASN A 1 183 ? 0.643 -12.722 14.736 1.00 91.31 183 ASN A N 1
ATOM 1373 C CA . ASN A 1 183 ? 0.942 -13.202 13.385 1.00 91.31 183 ASN A CA 1
ATOM 1374 C C . ASN A 1 183 ? -0.240 -13.893 12.685 1.00 91.31 183 ASN A C 1
ATOM 1376 O O . ASN A 1 183 ? -0.051 -14.798 11.876 1.00 91.31 183 ASN A O 1
ATOM 1380 N N . SER A 1 184 ? -1.468 -13.480 13.006 1.00 91.88 184 SER A N 1
ATOM 1381 C CA . SER A 1 184 ? -2.678 -14.033 12.401 1.00 91.88 184 SER A CA 1
ATOM 1382 C C . SER A 1 184 ? -3.220 -13.134 11.292 1.00 91.88 184 SER A C 1
ATOM 1384 O O . SER A 1 184 ? -3.033 -11.914 11.300 1.00 91.88 184 SER A O 1
ATOM 1386 N N . THR A 1 185 ? -3.907 -13.753 10.333 1.00 92.38 185 THR A N 1
ATOM 1387 C CA . THR A 1 185 ? -4.660 -13.060 9.286 1.00 92.38 185 THR A CA 1
ATOM 1388 C C . THR A 1 185 ? -6.153 -13.259 9.527 1.00 92.38 185 THR A C 1
ATOM 1390 O O . THR A 1 185 ? -6.663 -14.387 9.555 1.00 92.38 185 THR A O 1
ATOM 1393 N N . LEU A 1 186 ? -6.863 -12.155 9.720 1.00 93.62 186 LEU A N 1
ATOM 1394 C CA . LEU A 1 186 ? -8.286 -12.119 10.032 1.00 93.62 186 LEU A CA 1
ATOM 1395 C C . LEU A 1 186 ? -9.041 -11.378 8.928 1.00 93.62 186 LEU A C 1
ATOM 1397 O O . LEU A 1 186 ? -8.477 -10.561 8.210 1.00 93.62 186 LEU A O 1
ATOM 1401 N N . CYS A 1 187 ? -10.317 -11.676 8.777 1.00 94.38 187 CYS A N 1
ATOM 1402 C CA . CYS A 1 187 ? -11.238 -10.900 7.970 1.00 94.38 187 CYS A CA 1
ATOM 1403 C C . CYS A 1 187 ? -11.878 -9.812 8.818 1.00 94.38 187 CYS A C 1
ATOM 1405 O O . CYS A 1 187 ? -12.014 -9.966 10.030 1.00 94.38 187 CYS A O 1
ATOM 1407 N N . GLY A 1 188 ? -12.334 -8.731 8.190 1.00 91.00 188 GLY A N 1
ATOM 1408 C CA . GLY A 1 188 ? -13.101 -7.708 8.899 1.00 91.00 188 GLY A CA 1
ATOM 1409 C C . GLY A 1 188 ? -14.336 -8.284 9.590 1.00 91.00 188 GLY A C 1
ATOM 1410 O O . GLY A 1 188 ? -14.667 -7.862 10.690 1.00 91.00 188 GLY A O 1
ATOM 1411 N N . THR A 1 189 ? -14.950 -9.318 9.004 1.00 93.19 189 THR A N 1
ATOM 1412 C CA . THR A 1 189 ? -16.076 -10.064 9.594 1.00 93.19 189 THR A CA 1
ATOM 1413 C C . THR A 1 189 ? -15.724 -10.896 10.828 1.00 93.19 189 THR A C 1
ATOM 1415 O O . THR A 1 189 ? -16.631 -11.374 11.499 1.00 93.19 189 THR A O 1
ATOM 1418 N N . ASP A 1 190 ? -14.442 -11.134 11.119 1.00 93.81 190 ASP A N 1
ATOM 1419 C CA . ASP A 1 190 ? -14.035 -11.833 12.348 1.00 93.81 190 ASP A CA 1
ATOM 1420 C C . ASP A 1 190 ? -14.072 -10.933 13.582 1.00 93.81 190 ASP A C 1
ATOM 1422 O O . ASP A 1 190 ? -13.968 -11.419 14.708 1.00 93.81 190 ASP A O 1
ATOM 1426 N N . PHE A 1 191 ? -14.219 -9.629 13.374 1.00 92.50 191 PHE A N 1
ATOM 1427 C CA . PHE A 1 191 ? -14.388 -8.661 14.437 1.00 92.50 191 PHE A CA 1
ATOM 1428 C C . PHE A 1 191 ? -15.868 -8.287 14.577 1.00 92.50 191 PHE A C 1
ATOM 1430 O O . PHE A 1 191 ? -16.606 -8.302 13.589 1.00 92.50 191 PHE A O 1
ATOM 1437 N N . PRO A 1 192 ? -16.322 -7.912 15.784 1.00 92.38 192 PRO A N 1
ATOM 1438 C CA . PRO A 1 192 ? -17.662 -7.369 15.961 1.00 92.38 192 PRO A CA 1
ATOM 1439 C C . PRO A 1 192 ? -17.910 -6.152 15.063 1.00 92.38 192 PRO A C 1
ATOM 1441 O O . PRO A 1 192 ? -17.037 -5.300 14.901 1.00 92.38 192 PRO A O 1
ATOM 1444 N N . GLU A 1 193 ? -19.134 -6.011 14.559 1.00 84.62 193 GLU A N 1
ATOM 1445 C CA . GLU A 1 193 ? -19.529 -4.901 13.676 1.00 84.62 193 GLU A CA 1
ATOM 1446 C C . GLU A 1 193 ? -19.264 -3.520 14.306 1.00 84.62 193 GLU A C 1
ATOM 1448 O O . GLU A 1 193 ? -18.835 -2.587 13.629 1.00 84.62 193 GLU A O 1
ATOM 1453 N N . GLN A 1 194 ? -19.405 -3.410 15.635 1.00 80.69 194 GLN A N 1
ATOM 1454 C CA . GLN A 1 194 ? -19.124 -2.182 16.390 1.00 80.69 194 GLN A CA 1
ATOM 1455 C C . GLN A 1 194 ? -17.668 -1.694 16.295 1.00 80.69 194 GLN A C 1
ATOM 1457 O O . GLN A 1 194 ? -17.378 -0.560 16.670 1.00 80.69 194 GLN A O 1
ATOM 1462 N N . CYS A 1 195 ? -16.754 -2.542 15.822 1.00 84.44 195 CYS A N 1
ATOM 1463 C CA . CYS A 1 195 ? -15.356 -2.191 15.623 1.00 84.44 195 CYS A CA 1
ATOM 1464 C C . CYS A 1 195 ? -15.122 -1.378 14.343 1.00 84.44 195 CYS A C 1
ATOM 1466 O O . CYS A 1 195 ? -14.053 -0.792 14.193 1.00 84.44 195 CYS A O 1
ATOM 1468 N N . GLY A 1 196 ? -16.094 -1.332 13.424 1.00 79.50 196 GLY A N 1
ATOM 1469 C CA . GLY A 1 196 ? -16.009 -0.532 12.199 1.00 79.50 196 GLY A CA 1
ATOM 1470 C C . GLY A 1 196 ? -14.987 -1.038 11.177 1.00 79.50 196 GLY A C 1
ATOM 1471 O O . GLY A 1 196 ? -14.584 -0.287 10.291 1.00 79.50 196 GLY A O 1
ATOM 1472 N N . TYR A 1 197 ? -14.545 -2.294 11.288 1.00 85.50 197 TYR A N 1
ATOM 1473 C CA . TYR A 1 197 ? -13.686 -2.906 10.279 1.00 85.50 197 TYR A CA 1
ATOM 1474 C C . TYR A 1 197 ? -14.474 -3.195 8.999 1.00 85.50 197 TYR A C 1
ATOM 1476 O O . TYR A 1 197 ? -15.651 -3.552 9.031 1.00 85.50 197 TYR A O 1
ATOM 1484 N N . ILE A 1 198 ? -13.812 -3.051 7.852 1.00 86.25 198 ILE A N 1
ATOM 1485 C CA . ILE A 1 198 ? -14.407 -3.312 6.543 1.00 86.25 198 ILE A CA 1
ATOM 1486 C C . ILE A 1 198 ? -14.640 -4.818 6.444 1.00 86.25 198 ILE A C 1
ATOM 1488 O O . ILE A 1 198 ? -13.680 -5.579 6.348 1.00 86.25 198 ILE A O 1
ATOM 1492 N N . ALA A 1 199 ? -15.903 -5.247 6.456 1.00 88.31 199 ALA A N 1
ATOM 1493 C CA . ALA A 1 199 ? -16.275 -6.662 6.430 1.00 88.31 199 ALA A CA 1
ATOM 1494 C C . ALA A 1 199 ? -15.566 -7.430 5.295 1.00 88.31 199 ALA A C 1
ATOM 1496 O O . ALA A 1 199 ? -14.933 -8.460 5.530 1.00 88.31 199 ALA A O 1
ATOM 1497 N N . ALA A 1 200 ? -15.584 -6.870 4.082 1.00 88.19 200 ALA A N 1
ATOM 1498 C CA . ALA A 1 200 ? -14.901 -7.397 2.904 1.00 88.19 200 ALA A CA 1
ATOM 1499 C C . ALA A 1 200 ? -13.412 -7.000 2.854 1.00 88.19 200 ALA A C 1
ATOM 1501 O O . ALA A 1 200 ? -12.924 -6.517 1.836 1.00 88.19 200 ALA A O 1
ATOM 1502 N N . ALA A 1 201 ? -12.666 -7.163 3.944 1.00 88.06 201 ALA A N 1
ATOM 1503 C CA . ALA A 1 201 ? -11.236 -6.875 3.963 1.00 88.06 201 ALA A CA 1
ATOM 1504 C C . ALA A 1 201 ? -10.429 -7.870 4.796 1.00 88.06 201 ALA A C 1
ATOM 1506 O O . ALA A 1 201 ? -10.944 -8.507 5.713 1.00 88.06 201 ALA A O 1
ATOM 1507 N N . VAL A 1 202 ? -9.150 -7.987 4.449 1.00 90.50 202 VAL A N 1
ATOM 1508 C CA . VAL A 1 202 ? -8.146 -8.815 5.112 1.00 90.50 202 VAL A CA 1
ATOM 1509 C C . VAL A 1 202 ? -7.303 -7.935 6.021 1.00 90.50 202 VAL A C 1
ATOM 1511 O O . VAL A 1 202 ? -6.809 -6.889 5.600 1.00 90.50 202 VAL A O 1
ATOM 1514 N N . TYR A 1 203 ? -7.081 -8.409 7.237 1.00 90.75 203 TYR A N 1
ATOM 1515 C CA . TYR A 1 203 ? -6.295 -7.760 8.266 1.00 90.75 203 TYR A CA 1
ATOM 1516 C C . TYR A 1 203 ? -5.180 -8.674 8.778 1.00 90.75 203 TYR A C 1
ATOM 1518 O O . TYR A 1 203 ? -5.367 -9.886 8.881 1.00 90.75 203 TYR A O 1
ATOM 1526 N N . THR A 1 204 ? -4.042 -8.098 9.155 1.00 91.19 204 THR A N 1
ATOM 1527 C CA . THR A 1 204 ? -2.951 -8.783 9.859 1.00 91.19 204 THR A CA 1
ATOM 1528 C C . THR A 1 204 ? -2.828 -8.308 11.292 1.00 91.19 204 THR A C 1
ATOM 1530 O O . THR A 1 204 ? -3.006 -7.133 11.608 1.00 91.19 204 THR A O 1
ATOM 1533 N N . CYS A 1 205 ? -2.471 -9.241 12.161 1.00 92.00 205 CYS A N 1
ATOM 1534 C CA . CYS A 1 205 ? -2.276 -9.022 13.581 1.00 92.00 205 CYS A CA 1
ATOM 1535 C C . CYS A 1 205 ? -0.797 -9.195 13.930 1.00 92.00 205 CYS A C 1
ATOM 1537 O O . CYS A 1 205 ? -0.387 -10.314 14.213 1.00 92.00 205 CYS A O 1
ATOM 1539 N N . PRO A 1 206 ? 0.034 -8.140 13.923 1.00 85.44 206 PRO A N 1
ATOM 1540 C CA . PRO A 1 206 ? 1.483 -8.297 14.091 1.00 85.44 206 PRO A CA 1
ATOM 1541 C C . PRO A 1 206 ? 1.895 -8.748 15.502 1.00 85.44 206 PRO A C 1
ATOM 1543 O O . PRO A 1 206 ? 2.939 -9.364 15.683 1.00 85.44 206 PRO A O 1
ATOM 1546 N N . LYS A 1 207 ? 1.087 -8.448 16.526 1.00 87.56 207 LYS A N 1
ATOM 1547 C CA . LYS A 1 207 ? 1.339 -8.833 17.924 1.00 87.56 207 LYS A CA 1
ATOM 1548 C C . LYS A 1 207 ? 0.024 -8.993 18.690 1.00 87.56 207 LYS A C 1
ATOM 1550 O O . LYS A 1 207 ? -1.038 -8.658 18.169 1.00 87.56 207 LYS A O 1
ATOM 1555 N N . GLN A 1 208 ? 0.099 -9.491 19.922 1.00 86.19 208 GLN A N 1
ATOM 1556 C CA . GLN A 1 208 ? -1.045 -9.613 20.824 1.00 86.19 208 GLN A CA 1
ATOM 1557 C C . GLN A 1 208 ? -0.728 -8.978 22.191 1.00 86.19 208 GLN A C 1
ATOM 1559 O O . GLN A 1 208 ? 0.318 -9.296 22.759 1.00 86.19 208 GLN A O 1
ATOM 1564 N N . PRO A 1 209 ? -1.631 -8.149 22.748 1.00 88.06 209 PRO A N 1
ATOM 1565 C CA . PRO A 1 209 ? -2.790 -7.552 22.082 1.00 88.06 209 PRO A CA 1
ATOM 1566 C C . PRO A 1 209 ? -2.348 -6.446 21.102 1.00 88.06 209 PRO A C 1
ATOM 1568 O O . PRO A 1 209 ? -1.418 -5.685 21.376 1.00 88.06 209 PRO A O 1
ATOM 1571 N N . ALA A 1 210 ? -2.993 -6.354 19.940 1.00 88.50 210 ALA A N 1
ATOM 1572 C CA . ALA A 1 210 ? -2.803 -5.243 19.004 1.00 88.50 210 ALA A CA 1
ATOM 1573 C C . ALA A 1 210 ? -4.053 -4.995 18.178 1.00 88.50 210 ALA A C 1
ATOM 1575 O O . ALA A 1 210 ? -4.829 -5.912 17.931 1.00 88.50 210 ALA A O 1
ATOM 1576 N N . ARG A 1 211 ? -4.219 -3.766 17.692 1.00 86.69 211 ARG A N 1
ATOM 1577 C CA . ARG A 1 211 ? -5.230 -3.495 16.674 1.00 86.69 211 ARG A CA 1
ATOM 1578 C C . ARG A 1 211 ? -4.820 -4.151 15.343 1.00 86.69 211 ARG A C 1
ATOM 1580 O O . ARG A 1 211 ? -3.636 -4.099 14.997 1.00 86.69 211 ARG A O 1
ATOM 1587 N N . PRO A 1 212 ? -5.764 -4.757 14.608 1.00 91.00 212 PRO A N 1
ATOM 1588 C CA . PRO A 1 212 ? -5.513 -5.291 13.274 1.00 91.00 212 PRO A CA 1
ATOM 1589 C C . PRO A 1 212 ? -5.093 -4.196 12.288 1.00 91.00 212 PRO A C 1
ATOM 1591 O O . PRO A 1 212 ? -5.609 -3.079 12.323 1.00 91.00 212 PRO A O 1
ATOM 1594 N N . GLN A 1 213 ? -4.192 -4.543 11.374 1.00 87.44 213 GLN A N 1
ATOM 1595 C CA . GLN A 1 213 ? -3.727 -3.688 10.282 1.00 87.44 213 GLN A CA 1
ATOM 1596 C C . GLN A 1 213 ? -4.371 -4.145 8.976 1.00 87.44 213 GLN A C 1
ATOM 1598 O O . GLN A 1 213 ? -4.334 -5.333 8.666 1.00 87.44 213 GLN A O 1
ATOM 1603 N N . LEU A 1 214 ? -4.991 -3.234 8.224 1.00 85.69 214 LEU A N 1
ATOM 1604 C CA . LEU A 1 214 ? -5.619 -3.580 6.947 1.00 85.69 214 LEU A CA 1
ATOM 1605 C C . LEU A 1 214 ? -4.536 -3.945 5.930 1.00 85.69 214 LEU A C 1
ATOM 1607 O O . LEU A 1 214 ? -3.679 -3.125 5.616 1.00 85.69 214 LEU A O 1
ATOM 1611 N N . VAL A 1 215 ? -4.626 -5.143 5.369 1.00 85.19 215 VAL A N 1
ATOM 1612 C CA . VAL A 1 215 ? -3.743 -5.603 4.292 1.00 85.19 215 VAL A CA 1
ATOM 1613 C C . VAL A 1 215 ? -4.366 -5.302 2.940 1.00 85.19 215 VAL A C 1
ATOM 1615 O O . VAL A 1 215 ? -3.752 -4.686 2.074 1.00 85.19 215 VAL A O 1
ATOM 1618 N N . SER A 1 216 ? -5.605 -5.752 2.737 1.00 83.50 216 SER A N 1
ATOM 1619 C CA . SER A 1 216 ? -6.273 -5.619 1.444 1.00 83.50 216 SER A CA 1
ATOM 1620 C C . SER A 1 216 ? -7.784 -5.570 1.562 1.00 83.50 216 SER A C 1
ATOM 1622 O O . SER A 1 216 ? -8.369 -6.187 2.451 1.00 83.50 216 SER A O 1
ATOM 1624 N N . LYS A 1 217 ? -8.424 -4.847 0.639 1.00 84.88 217 LYS A N 1
ATOM 1625 C CA . LYS A 1 217 ? -9.866 -4.957 0.405 1.00 84.88 217 LYS A CA 1
ATOM 1626 C C . LYS A 1 217 ? -10.123 -6.140 -0.528 1.00 84.88 217 LYS A C 1
ATOM 1628 O O . LYS A 1 217 ? -9.381 -6.358 -1.482 1.00 84.88 217 LYS A O 1
ATOM 1633 N N . CYS A 1 218 ? -11.160 -6.910 -0.238 1.00 83.06 218 CYS A N 1
ATOM 1634 C CA . CYS A 1 218 ? -11.641 -7.960 -1.120 1.00 83.06 218 CYS A CA 1
ATOM 1635 C C . CYS A 1 218 ? -12.524 -7.336 -2.210 1.00 83.06 218 CYS A C 1
ATOM 1637 O O . CYS A 1 218 ? -13.293 -6.425 -1.904 1.00 83.06 218 CYS A O 1
ATOM 1639 N N . PRO A 1 219 ? -12.438 -7.816 -3.462 1.00 76.50 219 PRO A N 1
ATOM 1640 C CA . PRO A 1 219 ? -13.248 -7.292 -4.560 1.00 76.50 219 PRO A CA 1
ATOM 1641 C C . PRO A 1 219 ? -14.739 -7.639 -4.427 1.00 76.50 219 PRO A C 1
ATOM 1643 O O . PRO A 1 219 ? -15.566 -6.957 -5.020 1.00 76.50 219 PRO A O 1
ATOM 1646 N N . GLU A 1 220 ? -15.089 -8.657 -3.631 1.00 79.31 220 GLU A N 1
ATOM 1647 C CA . GLU A 1 220 ? -16.474 -9.064 -3.378 1.00 79.31 220 GLU A CA 1
ATOM 1648 C C . GLU A 1 220 ? -16.700 -9.437 -1.907 1.00 79.31 220 GLU A C 1
ATOM 1650 O O . GLU A 1 220 ? -15.795 -9.927 -1.211 1.00 79.31 220 GLU A O 1
ATOM 1655 N N . ASP A 1 221 ? -17.945 -9.265 -1.463 1.00 65.75 221 ASP A N 1
ATOM 1656 C CA . ASP A 1 221 ? -18.429 -9.727 -0.169 1.00 65.75 221 ASP A CA 1
ATOM 1657 C C . ASP A 1 221 ? -18.236 -11.254 -0.074 1.00 65.75 221 ASP A C 1
ATOM 1659 O O . ASP A 1 221 ? -18.712 -12.006 -0.921 1.00 65.75 221 ASP A O 1
ATOM 1663 N N . ASN A 1 222 ? -17.531 -11.724 0.963 1.00 66.06 222 ASN A N 1
ATOM 1664 C CA . ASN A 1 222 ? -17.195 -13.131 1.287 1.00 66.06 222 ASN A CA 1
ATOM 1665 C C . ASN A 1 222 ? -15.869 -13.714 0.765 1.00 66.06 222 ASN A C 1
ATOM 1667 O O . ASN A 1 222 ? -15.494 -14.808 1.200 1.00 66.06 222 ASN A O 1
ATOM 1671 N N . GLN A 1 223 ? -15.087 -13.026 -0.074 1.00 74.00 223 GLN A N 1
ATOM 1672 C CA . GLN A 1 223 ? -13.817 -13.618 -0.541 1.00 74.00 223 GLN A CA 1
ATOM 1673 C C . GLN A 1 223 ? -12.756 -13.759 0.559 1.00 74.00 223 GLN A C 1
ATOM 1675 O O . GLN A 1 223 ? -11.907 -14.654 0.493 1.00 74.00 223 GLN A O 1
ATOM 1680 N N . CYS A 1 224 ? -12.825 -12.941 1.611 1.00 78.88 224 CYS A N 1
ATOM 1681 C CA . CYS A 1 224 ? -11.866 -13.032 2.706 1.00 78.88 224 CYS A CA 1
ATOM 1682 C C . CYS A 1 224 ? -11.910 -14.404 3.411 1.00 78.88 224 CYS A C 1
ATOM 1684 O O . CYS A 1 224 ? -10.867 -15.011 3.671 1.00 78.88 224 CYS A O 1
ATOM 1686 N N . ALA A 1 225 ? -13.111 -14.949 3.639 1.00 72.81 225 ALA A N 1
ATOM 1687 C CA . ALA A 1 225 ? -13.285 -16.250 4.284 1.00 72.81 225 ALA A CA 1
ATOM 1688 C C . ALA A 1 225 ? -12.673 -17.401 3.462 1.00 72.81 225 ALA A C 1
ATOM 1690 O O . ALA A 1 225 ? -12.163 -18.369 4.029 1.00 72.81 225 ALA A O 1
ATOM 1691 N N . ASN A 1 226 ? -12.666 -17.278 2.130 1.00 64.69 226 ASN A N 1
ATOM 1692 C CA . ASN A 1 226 ? -12.078 -18.276 1.237 1.00 64.69 226 ASN A CA 1
ATOM 1693 C C . ASN A 1 226 ? -10.543 -18.219 1.222 1.00 64.69 226 ASN A C 1
ATOM 1695 O O . ASN A 1 226 ? -9.901 -19.271 1.198 1.00 64.69 226 ASN A O 1
ATOM 1699 N N . ARG A 1 227 ? -9.932 -17.029 1.335 1.00 62.34 227 ARG A N 1
ATOM 1700 C CA . ARG A 1 227 ? -8.462 -16.884 1.377 1.00 62.34 227 ARG A CA 1
ATOM 1701 C C . ARG A 1 227 ? -7.814 -17.527 2.606 1.00 62.34 227 ARG A C 1
ATOM 1703 O O . ARG A 1 227 ? -6.698 -18.033 2.508 1.00 62.34 227 ARG A O 1
ATOM 1710 N N . ARG A 1 228 ? -8.521 -17.606 3.739 1.00 59.31 228 ARG A N 1
ATOM 1711 C CA . ARG A 1 228 ? -8.037 -18.305 4.947 1.00 59.31 228 ARG A CA 1
ATOM 1712 C C . ARG A 1 228 ? -7.750 -19.792 4.738 1.00 59.31 228 ARG A C 1
ATOM 1714 O O . ARG A 1 228 ? -6.916 -20.343 5.451 1.00 59.31 228 ARG A O 1
ATOM 1721 N N . LYS A 1 229 ? -8.434 -20.446 3.794 1.00 59.00 229 LYS A N 1
ATOM 1722 C CA . LYS A 1 229 ? -8.235 -21.878 3.526 1.00 59.00 229 LYS A CA 1
ATOM 1723 C C . LYS A 1 229 ? -6.938 -22.158 2.770 1.00 59.00 229 LYS A C 1
ATOM 1725 O O . LYS A 1 229 ? -6.382 -23.233 2.940 1.00 59.00 229 LYS A O 1
ATOM 1730 N N . VAL A 1 230 ? -6.452 -21.200 1.980 1.00 57.31 230 VAL A N 1
ATOM 1731 C CA . VAL A 1 230 ? -5.279 -21.391 1.113 1.00 57.31 230 VAL A CA 1
ATOM 1732 C C . VAL A 1 230 ? -3.969 -21.185 1.884 1.00 57.31 230 VAL A C 1
ATOM 1734 O O . VAL A 1 230 ? -3.026 -21.940 1.695 1.00 57.31 230 VAL A O 1
ATOM 1737 N N . LEU A 1 231 ? -3.926 -20.234 2.825 1.00 53.22 231 LEU A N 1
ATOM 1738 C CA . LEU A 1 231 ? -2.709 -19.896 3.586 1.00 53.22 231 LEU A CA 1
ATOM 1739 C C . LEU A 1 231 ? -2.336 -20.886 4.710 1.00 53.22 231 LEU A C 1
ATOM 1741 O O . LEU A 1 231 ? -1.299 -20.716 5.339 1.00 53.22 231 LEU A O 1
ATOM 1745 N N . ARG A 1 232 ? -3.160 -21.903 5.001 1.00 52.34 232 ARG A N 1
ATOM 1746 C CA . ARG A 1 232 ? -2.871 -22.925 6.034 1.00 52.34 232 ARG A CA 1
ATOM 1747 C C . ARG A 1 232 ? -2.252 -24.219 5.483 1.00 52.34 232 ARG A C 1
ATOM 1749 O O . ARG A 1 232 ? -2.141 -25.184 6.232 1.00 52.34 232 ARG A O 1
ATOM 1756 N N . VAL A 1 233 ? -1.907 -24.269 4.195 1.00 46.31 233 VAL A N 1
ATOM 1757 C CA . VAL A 1 233 ? -1.441 -25.495 3.510 1.00 46.31 233 VAL A CA 1
ATOM 1758 C C . VAL A 1 233 ? 0.060 -25.437 3.176 1.00 46.31 233 VAL A C 1
ATOM 1760 O O . VAL A 1 233 ? 0.523 -26.118 2.269 1.00 46.31 233 VAL A O 1
ATOM 1763 N N . SER A 1 234 ? 0.842 -24.620 3.882 1.00 43.34 234 SER A N 1
ATOM 1764 C CA . SER A 1 234 ? 2.293 -24.487 3.672 1.00 43.34 234 SER A CA 1
ATOM 1765 C C . SER A 1 234 ? 3.063 -24.756 4.953 1.00 43.34 234 SER A C 1
ATOM 1767 O O . SER A 1 234 ? 2.625 -24.239 6.005 1.00 43.34 234 SER A O 1
#

Secondary structure (DSSP, 8-state):
------------------------------------------------TTS-EEGGGS-GGG---TTEEEE-SSTTSPPEEEEE-TTS---TT-SS-----TTS-SSSEEEEGGGS-GGG---TTEEEEESSTTPPPEEEEE-S--TTSS----SS--TT-SSS---S----TT-TTSBSSTTEEEEGGGS-GGG---TTEEEEE-SSSB--EEEEE-SSTTHHHHHHHHTT--

Radius of gyration: 27.2 Å; chains: 1; bounding box: 50×69×94 Å

Organism: Mortierella alpina (NCBI:txid64518)

Sequence (234 aa):
MKQPVKDHATLYAGVEDLASHHRFQRHDGQPEKQAFNENEEDDGNNVDDTDPICGSTFDMTCGHVGDAIFNCEEVDEEPVLIERCPSNFCTSGETKCVILGPCMCKDPGQICGSTFDTSCNLNADSLYYCSGVGSTPSEIQSCKSDSKTKFKFTESCPRDASGCAFKDDPVDPTDPCVCTQANSTLCGTDFPEQCGYIAAAVYTCPKQPARPQLVSKCPEDNQCANRRKVLRVS